Protein AF-0000000084791507 (afdb_homodimer)

Solvent-accessible surface area (backbone atoms only — not comparable to full-atom values): 21362 Å² total; per-residue (Å²): 136,85,78,76,78,74,78,76,74,77,75,76,74,76,74,75,72,77,71,71,76,73,66,86,37,72,76,73,89,53,88,63,49,63,42,93,38,94,85,54,50,52,70,40,77,86,52,90,63,55,25,84,87,68,40,68,18,23,40,36,23,27,55,39,62,65,43,48,26,33,38,31,33,27,37,69,48,60,77,92,70,33,60,92,38,70,48,62,72,42,64,79,65,56,67,60,32,31,53,41,34,44,49,53,52,47,49,45,52,50,51,52,50,49,38,53,51,52,48,52,51,48,51,51,52,43,51,52,51,52,53,51,50,51,49,52,53,53,49,52,51,51,52,53,52,50,51,53,51,52,54,54,56,61,48,41,60,57,50,51,49,52,52,48,52,52,52,49,52,51,50,48,50,60,61,45,47,58,54,55,54,51,54,61,69,71,102,135,85,79,78,79,75,79,78,75,79,75,76,76,76,76,76,74,76,73,69,76,74,67,87,38,72,76,74,88,53,89,63,48,62,42,94,40,93,84,54,49,53,71,40,76,88,53,90,62,58,26,84,87,69,40,67,18,22,39,36,23,26,55,39,61,62,43,48,26,33,39,30,34,27,37,70,47,62,78,91,72,32,58,90,39,71,48,61,73,43,66,78,66,58,68,59,34,30,53,40,33,43,50,53,52,47,50,45,51,51,51,52,52,49,39,53,51,52,48,51,52,48,53,51,53,42,51,52,51,52,52,50,52,51,49,52,53,53,49,52,53,49,54,52,53,50,50,53,52,50,53,55,55,61,48,41,59,57,50,50,47,51,51,48,51,52,52,48,51,52,50,48,51,60,60,45,47,59,53,57,55,51,54,62,67,70,104

Organism: Brachypodium distachyon (NCBI:txid15368)

pLDDT: mean 73.66, std 22.23, range [25.45, 97.12]

Foldseek 3Di:
DPPPPPPPPPPPPPPPPPPVPLDPADDPVFDADWDDDPVFWDFPPVDPDAAPVRHTWIWTQHDDQQRGGWIKTFHPDDDPVGDGDIDTDDHGDPPVSNVVSNVVVVVVVVVVVVVVVVVVVVVVVVVVVVVVVVVVVVVVVVVVVVVVVVVVVVCVVVVVVVVVVVVVVVVVCVVCVVVVVVVVVVD/DPPPPPPPPPPPPPPPPPPVPLDPADDPVFDADWDDDPVFWDFPPVDPDAAPVRHTWMWTQHDDQQRGGWIKTFHPDDDPVGDRDIDTDDHGDPPVSNVVSNVVVVVVVVVVVVVVVVVVVVVVVVVVVVVVVVVVVVVVVVVVVVVVVVVVVVCVVVVVVVVVVVVVVVVVCVVCVVVVVVVVVVD

Sequence (374 aa):
MKSKVADEGTKMTNSSEASSSLSAVQDFGKIPMDVDDIEYCGWEMESVLRCRCGLIPVRRVAFEGCFTGRRFISCCNEDETRCDFISCYDPEWPPTMERALEKLWGMGEAKEKQVHAELNSLMNKMLEDKLTAEKVKLDTQFLKMEAEKEKAFQKLPEMQQWILIALSCNVTLVAVLPYVIALNIIMMKSKVADEGTKMTNSSEASSSLSAVQDFGKIPMDVDDIEYCGWEMESVLRCRCGLIPVRRVAFEGCFTGRRFISCCNEDETRCDFISCYDPEWPPTMERALEKLWGMGEAKEKQVHAELNSLMNKMLEDKLTAEKVKLDTQFLKMEAEKEKAFQKLPEMQQWILIALSCNVTLVAVLPYVIALNIIM

Secondary structure (DSSP, 8-state):
----------------------------SSPPPEE--SSS-SB--SS----TTS---EEEEE-SGGGTT-EEEE-S--GGG--S-EEE-S-PPPHHHHHHHHHHHHHHHHHHHHHHHHHHHHHHHHHHHHHHHHHHHHHHHHHHHHHHHHHHHHHHHHHHHHHHHHHHHHHHHHHHHHHHHHHHHH-/----------------------------SSPPPEE--SSS-SB--SS----TTS---EEEEE-SGGGTT-EEEE-S--GGG--S-EEE-S-PPPHHHHHHHHHHHHHHHHHHHHHHHHHHHHHHHHHHHHHHHHHHHHHHHHHHHHHHHHHHHHHHHHHHHHHHHHHHHHHHHHHHHHHHHHHHHH-

Radius of gyration: 51.55 Å; Cα contacts (8 Å, |Δi|>4): 363; chains: 2; bounding box: 89×189×99 Å

Nearest PDB structures (foldseek):
  7jl5-assembly1_A  TM=6.742E-01  e=1.712E-01  Homo sapiens
  4gcz-assembly1_A  TM=3.672E-01  e=6.987E+00  Bacillus subtilis subsp. subtilis str. 168
  7jl5-assembly1_A  TM=6.746E-01  e=1.789E-01  Homo sapiens
  4gcz-assembly1_A  TM=3.670E-01  e=8.357E+00  Bacillus subtilis subsp. subtilis str. 168

Structure (mmCIF, N/CA/C/O backbone):
data_AF-0000000084791507-model_v1
#
loop_
_entity.id
_entity.type
_entity.pdbx_description
1 polymer 'Zinc finger GRF-type domain-containing protein'
#
loop_
_atom_site.group_PDB
_atom_site.id
_atom_site.type_symbol
_atom_site.label_atom_id
_atom_site.label_alt_id
_atom_site.label_comp_id
_atom_site.label_asym_id
_atom_site.label_entity_id
_atom_site.label_seq_id
_atom_site.pdbx_PDB_ins_code
_atom_site.Cartn_x
_atom_site.Cartn_y
_atom_site.Cartn_z
_atom_site.occupancy
_atom_site.B_iso_or_equiv
_atom_site.auth_seq_id
_atom_site.auth_comp_id
_atom_site.auth_asym_id
_atom_site.auth_atom_id
_atom_site.pdbx_PDB_model_num
ATOM 1 N N . MET A 1 1 ? -53.938 57.281 46.969 1 27.72 1 MET A N 1
ATOM 2 C CA . MET A 1 1 ? -52.469 57.125 46.844 1 27.72 1 MET A CA 1
ATOM 3 C C . MET A 1 1 ? -52.125 56.25 45.625 1 27.72 1 MET A C 1
ATOM 5 O O . MET A 1 1 ? -52.469 55.062 45.594 1 27.72 1 MET A O 1
ATOM 9 N N . LYS A 1 2 ? -52.156 56.844 44.406 1 28.23 2 LYS A N 1
ATOM 10 C CA . LYS A 1 2 ? -52.094 56.375 43.031 1 28.23 2 LYS A CA 1
ATOM 11 C C . LYS A 1 2 ? -50.75 55.75 42.688 1 28.23 2 LYS A C 1
ATOM 13 O O . LYS A 1 2 ? -49.75 56.469 42.594 1 28.23 2 LYS A O 1
ATOM 18 N N . SER A 1 3 ? -50.344 54.656 43.312 1 30.22 3 SER A N 1
ATOM 19 C CA . SER A 1 3 ? -49.031 54.031 43.094 1 30.22 3 SER A CA 1
ATOM 20 C C . SER A 1 3 ? -48.844 53.688 41.625 1 30.22 3 SER A C 1
ATOM 22 O O . SER A 1 3 ? -49.688 53 41.031 1 30.22 3 SER A O 1
ATOM 24 N N . LYS A 1 4 ? -48.219 54.562 40.844 1 30.06 4 LYS A N 1
ATOM 25 C CA . LYS A 1 4 ? -47.781 54.469 39.469 1 30.06 4 LYS A CA 1
ATOM 26 C C . LYS A 1 4 ? -46.875 53.25 39.281 1 30.06 4 LYS A C 1
ATOM 28 O O . LYS A 1 4 ? -45.812 53.156 39.906 1 30.06 4 LYS A O 1
ATOM 33 N N . VAL A 1 5 ? -47.344 52.094 39.156 1 31.33 5 VAL A N 1
ATOM 34 C CA . VAL A 1 5 ? -46.656 50.844 38.781 1 31.33 5 VAL A CA 1
ATOM 35 C C . VAL A 1 5 ? -45.844 51.062 37.5 1 31.33 5 VAL A C 1
ATOM 37 O O . VAL A 1 5 ? -46.406 51.375 36.469 1 31.33 5 VAL A O 1
ATOM 40 N N . ALA A 1 6 ? -44.656 51.719 37.625 1 30.33 6 ALA A N 1
ATOM 41 C CA . ALA A 1 6 ? -43.719 51.875 36.5 1 30.33 6 ALA A CA 1
ATOM 42 C C . ALA A 1 6 ? -43.469 50.531 35.812 1 30.33 6 ALA A C 1
ATOM 44 O O . ALA A 1 6 ? -43.375 49.5 36.469 1 30.33 6 ALA A O 1
ATOM 45 N N . ASP A 1 7 ? -43.969 50.406 34.594 1 27 7 ASP A N 1
ATOM 46 C CA . ASP A 1 7 ? -43.812 49.344 33.594 1 27 7 ASP A CA 1
ATOM 47 C C . ASP A 1 7 ? -42.344 49.062 33.312 1 27 7 ASP A C 1
ATOM 49 O O . ASP A 1 7 ? -41.625 49.969 32.844 1 27 7 ASP A O 1
ATOM 53 N N . GLU A 1 8 ? -41.594 48.531 34.25 1 29.19 8 GLU A N 1
ATOM 54 C CA . GLU A 1 8 ? -40.219 48.125 33.969 1 29.19 8 GLU A CA 1
ATOM 55 C C . GLU A 1 8 ? -40.125 47.344 32.656 1 29.19 8 GLU A C 1
ATOM 57 O O . GLU A 1 8 ? -40.781 46.312 32.5 1 29.19 8 GLU A O 1
ATOM 62 N N . GLY A 1 9 ? -40.094 48.031 31.516 1 26.89 9 GLY A N 1
ATOM 63 C CA . GLY A 1 9 ? -39.812 47.469 30.219 1 26.89 9 GLY A CA 1
ATOM 64 C C . GLY A 1 9 ? -38.594 46.562 30.203 1 26.89 9 GLY A C 1
ATOM 65 O O . GLY A 1 9 ? -37.531 47 30.641 1 26.89 9 GLY A O 1
ATOM 66 N N . THR A 1 10 ? -38.75 45.281 30.469 1 29.55 10 THR A N 1
ATOM 67 C CA . THR A 1 10 ? -37.75 44.219 30.344 1 29.55 10 THR A CA 1
ATOM 68 C C . THR A 1 10 ? -37.031 44.344 28.984 1 29.55 10 THR A C 1
ATOM 70 O O . THR A 1 10 ? -37.656 44.219 27.938 1 29.55 10 THR A O 1
ATOM 73 N N . LYS A 1 11 ? -36.031 45.25 28.906 1 29.06 11 LYS A N 1
ATOM 74 C CA . LYS A 1 11 ? -35.156 45.219 27.75 1 29.06 11 LYS A CA 1
ATOM 75 C C . LYS A 1 11 ? -34.625 43.812 27.469 1 29.06 11 LYS A C 1
ATOM 77 O O . LYS A 1 11 ? -34 43.188 28.328 1 29.06 11 LYS A O 1
ATOM 82 N N . MET A 1 12 ? -35.281 43.094 26.609 1 28.58 12 MET A N 1
ATOM 83 C CA . MET A 1 12 ? -34.812 41.844 26 1 28.58 12 MET A CA 1
ATOM 84 C C . MET A 1 12 ? -33.406 42.031 25.422 1 28.58 12 MET A C 1
ATOM 86 O O . MET A 1 12 ? -33.188 42.906 24.594 1 28.58 12 MET A O 1
ATOM 90 N N . THR A 1 13 ? -32.406 41.969 26.25 1 27.78 13 THR A N 1
ATOM 91 C CA . THR A 1 13 ? -31.031 41.906 25.719 1 27.78 13 THR A CA 1
ATOM 92 C C . THR A 1 13 ? -30.938 40.906 24.562 1 27.78 13 THR A C 1
ATOM 94 O O . THR A 1 13 ? -31.469 39.812 24.641 1 27.78 13 THR A O 1
ATOM 97 N N . ASN A 1 14 ? -30.828 41.406 23.359 1 25.83 14 ASN A N 1
ATOM 98 C CA . ASN A 1 14 ? -30.469 40.719 22.109 1 25.83 14 ASN A CA 1
ATOM 99 C C . ASN A 1 14 ? -29.266 39.812 22.312 1 25.83 14 ASN A C 1
ATOM 101 O O . ASN A 1 14 ? -28.203 40.25 22.719 1 25.83 14 ASN A O 1
ATOM 105 N N . SER A 1 15 ? -29.484 38.625 22.75 1 29.7 15 SER A N 1
ATOM 106 C CA . SER A 1 15 ? -28.469 37.594 22.625 1 29.7 15 SER A CA 1
ATOM 107 C C . SER A 1 15 ? -27.734 37.688 21.297 1 29.7 15 SER A C 1
ATOM 109 O O . SER A 1 15 ? -28.375 37.625 20.234 1 29.7 15 SER A O 1
ATOM 111 N N . SER A 1 16 ? -26.688 38.469 21.156 1 30.77 16 SER A N 1
ATOM 112 C CA . SER A 1 16 ? -25.766 38.406 20.031 1 30.77 16 SER A CA 1
ATOM 113 C C . SER A 1 16 ? -25.5 36.969 19.641 1 30.77 16 SER A C 1
ATOM 115 O O . SER A 1 16 ? -25.016 36.156 20.438 1 30.77 16 SER A O 1
ATOM 117 N N . GLU A 1 17 ? -26.297 36.406 18.766 1 31.56 17 GLU A N 1
ATOM 118 C CA . GLU A 1 17 ? -25.953 35.219 18 1 31.56 17 GLU A CA 1
ATOM 119 C C . GLU A 1 17 ? -24.484 35.219 17.578 1 31.56 17 GLU A C 1
ATOM 121 O O . GLU A 1 17 ? -24.078 36.125 16.828 1 31.56 17 GLU A O 1
ATOM 126 N N . ALA A 1 18 ? -23.547 35 18.422 1 33.28 18 ALA A N 1
ATOM 127 C CA . ALA A 1 18 ? -22.203 34.625 17.984 1 33.28 18 ALA A CA 1
ATOM 128 C C . ALA A 1 18 ? -22.25 33.812 16.688 1 33.28 18 ALA A C 1
ATOM 130 O O . ALA A 1 18 ? -22.641 32.656 16.688 1 33.28 18 ALA A O 1
ATOM 131 N N . SER A 1 19 ? -22.594 34.469 15.617 1 31.98 19 SER A N 1
ATOM 132 C CA . SER A 1 19 ? -22.219 33.906 14.32 1 31.98 19 SER A CA 1
ATOM 133 C C . SER A 1 19 ? -20.781 33.406 14.32 1 31.98 19 SER A C 1
ATOM 135 O O . SER A 1 19 ? -19.844 34.219 14.188 1 31.98 19 SER A O 1
ATOM 137 N N . SER A 1 20 ? -20.391 32.562 15.156 1 33.34 20 SER A N 1
ATOM 138 C CA . SER A 1 20 ? -19.109 31.906 14.898 1 33.34 20 SER A CA 1
ATOM 139 C C . SER A 1 20 ? -18.875 31.719 13.406 1 33.34 20 SER A C 1
ATOM 141 O O . SER A 1 20 ? -19.703 31.109 12.719 1 33.34 20 SER A O 1
ATOM 143 N N . SER A 1 21 ? -18.312 32.625 12.695 1 34.66 21 SER A N 1
ATOM 144 C CA . SER A 1 21 ? -17.781 32.562 11.344 1 34.66 21 SER A CA 1
ATOM 145 C C . SER A 1 21 ? -17.234 31.172 11.023 1 34.66 21 SER A C 1
ATOM 147 O O . SER A 1 21 ? -16.172 30.797 11.508 1 34.66 21 SER A O 1
ATOM 149 N N . LEU A 1 22 ? -18.047 30.172 10.891 1 37 22 LEU A N 1
ATOM 150 C CA . LEU A 1 22 ? -17.641 28.938 10.219 1 37 22 LEU A CA 1
ATOM 151 C C . LEU A 1 22 ? -16.75 29.234 9.016 1 37 22 LEU A C 1
ATOM 153 O O . LEU A 1 22 ? -17.203 29.844 8.039 1 37 22 LEU A O 1
ATOM 157 N N . SER A 1 23 ? -15.562 29.672 9.133 1 39.84 23 SER A N 1
ATOM 158 C CA . SER A 1 23 ? -14.609 29.781 8.039 1 39.84 23 SER A CA 1
ATOM 159 C C . SER A 1 23 ? -14.945 28.812 6.906 1 39.84 23 SER A C 1
ATOM 161 O O . SER A 1 23 ? -15.461 27.719 7.148 1 39.84 23 SER A O 1
ATOM 163 N N . ALA A 1 24 ? -15.039 29.219 5.707 1 42.44 24 ALA A N 1
ATOM 164 C CA . ALA A 1 24 ? -15.352 28.578 4.434 1 42.44 24 ALA A CA 1
ATOM 165 C C . ALA A 1 24 ? -14.625 27.234 4.297 1 42.44 24 ALA A C 1
ATOM 167 O O . ALA A 1 24 ? -13.445 27.203 3.957 1 42.44 24 ALA A O 1
ATOM 168 N N . VAL A 1 25 ? -14.742 26.312 5.234 1 51.84 25 VAL A N 1
ATOM 169 C CA . VAL A 1 25 ? -14.25 24.938 5.191 1 51.84 25 VAL A CA 1
ATOM 170 C C . VAL A 1 25 ? -14.562 24.328 3.83 1 51.84 25 VAL A C 1
ATOM 172 O O . VAL A 1 25 ? -15.703 24.375 3.365 1 51.84 25 VAL A O 1
ATOM 175 N N . GLN A 1 26 ? -13.664 24.391 2.896 1 56.69 26 GLN A N 1
ATOM 176 C CA . GLN A 1 26 ? -13.766 23.797 1.566 1 56.69 26 GLN A CA 1
ATOM 177 C C . GLN A 1 26 ? -14.531 22.484 1.609 1 56.69 26 GLN A C 1
ATOM 179 O O . GLN A 1 26 ? -14.312 21.656 2.496 1 56.69 26 GLN A O 1
ATOM 184 N N . ASP A 1 27 ? -15.461 22.375 0.793 1 67 27 ASP A N 1
ATOM 185 C CA . ASP A 1 27 ? -16.453 21.312 0.609 1 67 27 ASP A CA 1
ATOM 186 C C . ASP A 1 27 ? -15.789 20.047 0.062 1 67 27 ASP A C 1
ATOM 188 O O . ASP A 1 27 ? -14.852 20.125 -0.735 1 67 27 ASP A O 1
ATOM 192 N N . PHE A 1 28 ? -15.859 18.969 0.745 1 79.62 28 PHE A N 1
ATOM 193 C CA . PHE A 1 28 ? -15.414 17.641 0.313 1 79.62 28 PHE A CA 1
ATOM 194 C C . PHE A 1 28 ? -16.047 17.266 -1.021 1 79.62 28 PHE A C 1
ATOM 196 O O . PHE A 1 28 ? -15.531 16.406 -1.736 1 79.62 28 PHE A O 1
ATOM 203 N N . GLY A 1 29 ? -17.016 18.031 -1.494 1 77.25 29 GLY A N 1
ATOM 204 C CA . GLY A 1 29 ? -17.781 17.641 -2.674 1 77.25 29 GLY A CA 1
ATOM 205 C C . GLY A 1 29 ? -18.609 16.391 -2.471 1 77.25 29 GLY A C 1
ATOM 206 O O . GLY A 1 29 ? -19.719 16.281 -2.994 1 77.25 29 GLY A O 1
ATOM 207 N N . LYS A 1 30 ? -18.125 15.375 -1.902 1 84.62 30 LYS A N 1
ATOM 208 C CA . LYS A 1 30 ? -18.766 14.133 -1.487 1 84.62 30 LYS A CA 1
ATOM 209 C C . LYS A 1 30 ? -18.297 13.711 -0.096 1 84.62 30 LYS A C 1
ATOM 211 O O . LYS A 1 30 ? -17.297 14.227 0.41 1 84.62 30 LYS A O 1
ATOM 216 N N . ILE A 1 31 ? -19.125 12.898 0.545 1 89.69 31 ILE A N 1
ATOM 217 C CA . ILE A 1 31 ? -18.703 12.406 1.851 1 89.69 31 ILE A CA 1
ATOM 218 C C . ILE A 1 31 ? -17.484 11.5 1.687 1 89.69 31 ILE A C 1
ATOM 220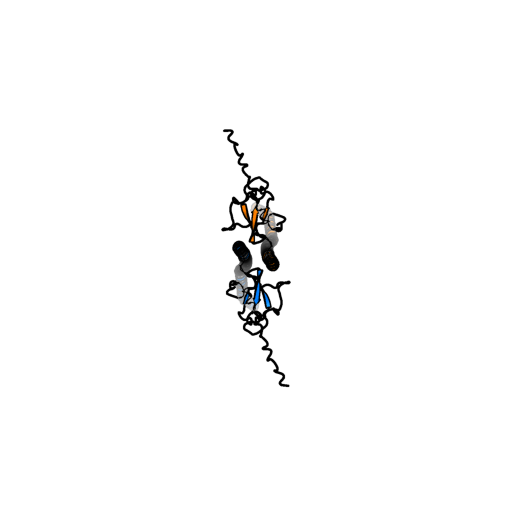 O O . ILE A 1 31 ? -17.562 10.453 1.038 1 89.69 31 ILE A O 1
ATOM 224 N N . PRO A 1 32 ? -16.422 11.867 2.215 1 92.62 32 PRO A N 1
ATOM 225 C CA . PRO A 1 32 ? -15.211 11.047 2.057 1 92.62 32 PRO A CA 1
ATOM 226 C C . PRO A 1 32 ? -15.266 9.758 2.873 1 92.62 32 PRO A C 1
ATOM 228 O O . PRO A 1 32 ? -16.031 9.664 3.832 1 92.62 32 PRO A O 1
ATOM 231 N N . MET A 1 33 ? -14.43 8.844 2.412 1 93.31 33 MET A N 1
ATOM 232 C CA . MET A 1 33 ? -14.203 7.691 3.277 1 93.31 33 MET A CA 1
ATOM 233 C C . MET A 1 33 ? -13.672 8.125 4.641 1 93.31 33 MET A C 1
ATOM 235 O O . MET A 1 33 ? -12.914 9.094 4.73 1 93.31 33 MET A O 1
ATOM 239 N N . ASP A 1 34 ? -14.148 7.52 5.691 1 93.94 34 ASP A N 1
ATOM 240 C CA . ASP A 1 34 ? -13.75 7.949 7.031 1 93.94 34 ASP A CA 1
ATOM 241 C C . ASP A 1 34 ? -13.188 6.785 7.84 1 93.94 34 ASP A C 1
ATOM 243 O O . ASP A 1 34 ? -13.281 5.629 7.422 1 93.94 34 ASP A O 1
ATOM 247 N N . VAL A 1 35 ? -12.484 7.199 8.852 1 91.88 35 VAL A N 1
ATOM 248 C CA . VAL A 1 35 ? -11.914 6.223 9.773 1 91.88 35 VAL A CA 1
ATOM 249 C C . VAL A 1 35 ? -12.273 6.598 11.211 1 91.88 35 VAL A C 1
ATOM 251 O O . VAL A 1 35 ? -12.383 7.781 11.539 1 91.88 35 VAL A O 1
ATOM 254 N N . ASP A 1 36 ? -12.492 5.566 11.906 1 86.75 36 ASP A N 1
ATOM 255 C CA . ASP A 1 36 ? -12.789 5.836 13.312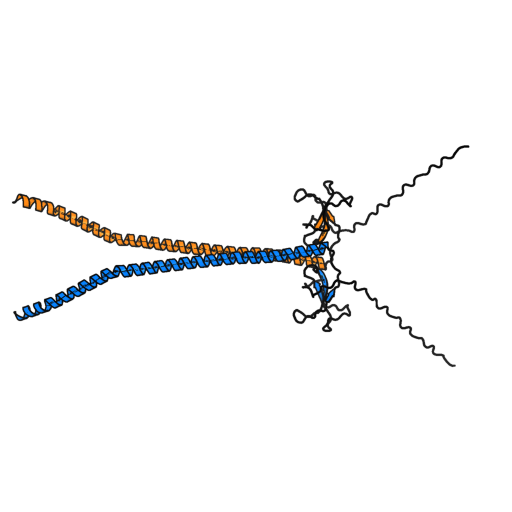 1 86.75 36 ASP A CA 1
ATOM 256 C C . ASP A 1 36 ? -11.562 6.395 14.031 1 86.75 36 ASP A C 1
ATOM 258 O O . ASP A 1 36 ? -10.438 5.938 13.797 1 86.75 36 ASP A O 1
ATOM 262 N N . ASP A 1 37 ? -11.812 7.422 14.742 1 94.31 37 ASP A N 1
ATOM 263 C CA . ASP A 1 37 ? -10.773 8.031 15.57 1 94.31 37 ASP A CA 1
ATOM 264 C C . ASP A 1 37 ? -11.125 7.91 17.047 1 94.31 37 ASP A C 1
ATOM 266 O O . ASP A 1 37 ? -12.266 8.141 17.453 1 94.31 37 ASP A O 1
ATOM 270 N N . ILE A 1 38 ? -10.203 7.543 17.844 1 93.75 38 ILE A N 1
ATOM 271 C CA . ILE A 1 38 ? -10.461 7.223 19.25 1 93.75 38 ILE A CA 1
ATOM 272 C C . ILE A 1 38 ? -10.773 8.5 20.016 1 93.75 38 ILE A C 1
ATOM 274 O O . ILE A 1 38 ? -11.531 8.477 20.984 1 93.75 38 ILE A O 1
ATOM 278 N N . GLU A 1 39 ? -10.25 9.594 19.609 1 93.56 39 GLU A N 1
ATOM 279 C CA . GLU A 1 39 ? -10.422 10.852 20.344 1 93.56 39 GLU A CA 1
ATOM 280 C C . GLU A 1 39 ? -11.562 11.672 19.75 1 93.56 39 GLU A C 1
ATOM 282 O O . GLU A 1 39 ? -12.289 12.344 20.484 1 93.56 39 GLU A O 1
ATOM 287 N N . TYR A 1 40 ? -11.664 11.656 18.453 1 95.56 40 TYR A N 1
ATOM 288 C CA . TYR A 1 40 ? -12.711 12.414 17.781 1 95.56 40 TYR A CA 1
ATOM 289 C C . TYR A 1 40 ? -13.758 11.492 17.172 1 95.56 40 TYR A C 1
ATOM 291 O O . TYR A 1 40 ? -13.727 11.195 15.984 1 95.56 40 TYR A O 1
ATOM 299 N N . CYS A 1 41 ? -14.656 11.117 17.984 1 95.38 41 CYS A N 1
ATOM 300 C CA . CYS A 1 41 ? -15.703 10.18 17.594 1 95.38 41 CYS A CA 1
ATOM 301 C C . CYS A 1 41 ? -16.969 10.406 18.406 1 95.38 41 CYS A C 1
ATOM 303 O O . CYS A 1 41 ? -17.031 11.305 19.25 1 95.38 41 CYS A O 1
ATOM 305 N N . GLY A 1 42 ? -18.031 9.734 17.953 1 94.62 42 GLY A N 1
ATOM 306 C CA . GLY A 1 42 ? -19.281 9.805 18.703 1 94.62 42 GLY A CA 1
ATOM 307 C C . GLY A 1 42 ? -20.25 10.828 18.141 1 94.62 42 GLY A C 1
ATOM 308 O O . GLY A 1 42 ? -20 11.445 17.109 1 94.62 42 GLY A O 1
ATOM 309 N N . TRP A 1 43 ? -21.375 10.961 18.891 1 95.5 43 TRP A N 1
ATOM 310 C CA . TRP A 1 43 ? -22.438 11.867 18.469 1 95.5 43 TRP A CA 1
ATOM 311 C C . TRP A 1 43 ? -22.016 13.32 18.703 1 95.5 43 TRP A C 1
ATOM 313 O O . TRP A 1 43 ? -21.422 13.648 19.719 1 95.5 43 TRP A O 1
ATOM 323 N N . GLU A 1 44 ? -22.297 14.055 17.734 1 95.06 44 GLU A N 1
ATOM 324 C CA . GLU A 1 44 ? -22.078 15.492 17.891 1 95.06 44 GLU A CA 1
ATOM 325 C C . GLU A 1 44 ? -23.25 16.141 18.625 1 95.06 44 GLU A C 1
ATOM 327 O O . GLU A 1 44 ? -24.156 16.703 18 1 95.06 44 GLU A O 1
ATOM 332 N N . MET A 1 45 ? -23.172 16.156 19.938 1 93.44 45 MET A N 1
ATOM 333 C CA . MET A 1 45 ? -24.281 16.656 20.75 1 93.44 45 MET A CA 1
ATOM 334 C C . MET A 1 45 ? -24.109 18.141 21.062 1 93.44 45 MET A C 1
ATOM 336 O O . MET A 1 45 ? -25.031 18.781 21.578 1 93.44 45 MET A O 1
ATOM 340 N N . GLU A 1 46 ? -22.969 18.594 20.844 1 91.5 46 GLU A N 1
ATOM 341 C CA . GLU A 1 46 ? -22.656 19.969 21.219 1 91.5 46 GLU A CA 1
ATOM 342 C C . GLU A 1 46 ? -23.094 20.953 20.141 1 91.5 46 GLU A C 1
ATOM 344 O O . GLU A 1 46 ? -23.125 22.156 20.375 1 91.5 46 GLU A O 1
ATOM 349 N N . SER A 1 47 ? -23.359 20.469 19.016 1 86.88 47 SER A N 1
ATOM 350 C CA . SER A 1 47 ? -23.781 21.328 17.922 1 86.88 47 SER A CA 1
ATOM 351 C C . SER A 1 47 ? -25.281 21.266 17.719 1 86.88 47 SER A C 1
ATOM 353 O O . SER A 1 47 ? -25.922 20.266 18.062 1 86.88 47 SER A O 1
ATOM 355 N N . VAL A 1 48 ? -25.906 22.344 17.141 1 91.5 48 VAL A N 1
ATOM 356 C CA . VAL A 1 48 ? -27.328 22.391 16.859 1 91.5 48 VAL A CA 1
ATOM 357 C C . VAL A 1 48 ? -27.609 21.797 15.477 1 91.5 48 VAL A C 1
ATOM 359 O O . VAL A 1 48 ? -28.766 21.578 15.102 1 91.5 48 VAL A O 1
ATOM 362 N N . LEU A 1 49 ? -26.578 21.438 14.844 1 93.12 49 LEU A N 1
ATOM 363 C CA . LEU A 1 49 ? -26.734 20.938 13.484 1 93.12 49 LEU A CA 1
ATOM 364 C C . LEU A 1 49 ? -27.375 19.562 13.484 1 93.12 49 LEU A C 1
ATOM 366 O O . LEU A 1 49 ? -27.094 18.75 14.359 1 93.12 49 LEU A O 1
ATOM 370 N N . ARG A 1 50 ? -28.328 19.391 12.523 1 95.69 50 ARG A N 1
ATOM 371 C CA . ARG A 1 50 ? -28.938 18.094 12.234 1 95.69 50 ARG A CA 1
ATOM 372 C C . ARG A 1 50 ? -28.703 17.688 10.781 1 95.69 50 ARG A C 1
ATOM 374 O O . ARG A 1 50 ? -28.562 18.547 9.906 1 95.69 50 ARG A O 1
ATOM 381 N N . CYS A 1 51 ? -28.547 16.359 10.672 1 95.44 51 CYS A N 1
ATOM 382 C CA . CYS A 1 51 ? -28.375 15.938 9.281 1 95.44 51 CYS A CA 1
ATOM 383 C C . CYS A 1 51 ? -29.688 16.047 8.516 1 95.44 51 CYS A C 1
ATOM 385 O O . CYS A 1 51 ? -30.672 16.578 9.039 1 95.44 51 CYS A O 1
ATOM 387 N N . ARG A 1 52 ? -29.672 15.703 7.234 1 94.56 52 ARG A N 1
ATOM 388 C CA . ARG A 1 52 ? -30.844 15.852 6.387 1 94.56 52 ARG A CA 1
ATOM 389 C C . ARG A 1 52 ? -31.984 14.961 6.871 1 94.56 52 ARG A C 1
ATOM 391 O O . ARG A 1 52 ? -33.156 15.219 6.559 1 94.56 52 ARG A O 1
ATOM 398 N N . CYS A 1 53 ? -31.766 13.969 7.641 1 96 53 CYS A N 1
ATOM 399 C CA . CYS A 1 53 ? -32.75 13.031 8.188 1 96 53 CYS A CA 1
ATOM 400 C C . CYS A 1 53 ? -33.312 13.547 9.5 1 96 53 CYS A C 1
ATOM 402 O O . CYS A 1 53 ? -34.219 12.938 10.07 1 96 53 CYS A O 1
ATOM 404 N N . GLY A 1 54 ? -32.75 14.57 9.969 1 95.88 54 GLY A N 1
ATOM 405 C CA . GLY A 1 54 ? -33.188 15.148 11.219 1 95.88 54 GLY A CA 1
ATOM 406 C C . GLY A 1 54 ? -32.531 14.523 12.438 1 95.88 54 GLY A C 1
ATOM 407 O O . GLY A 1 54 ? -33.031 14.641 13.555 1 95.88 54 GLY A O 1
ATOM 408 N N . LEU A 1 55 ? -31.438 13.93 12.258 1 96.25 55 LEU A N 1
ATOM 409 C CA . LEU A 1 55 ? -30.766 13.211 13.328 1 96.25 55 LEU A CA 1
ATOM 410 C C . LEU A 1 55 ? -29.516 13.961 13.781 1 96.25 55 LEU A C 1
ATOM 412 O O . LEU A 1 55 ? -29.047 14.867 13.094 1 96.25 55 LEU A O 1
ATOM 416 N N . ILE A 1 56 ? -29.062 13.594 15.016 1 96.69 56 ILE A N 1
ATOM 417 C CA . ILE A 1 56 ? -27.781 14.117 15.5 1 96.69 56 ILE A CA 1
ATOM 418 C C . ILE A 1 56 ? -26.641 13.516 14.695 1 96.69 56 ILE A C 1
ATOM 420 O O . ILE A 1 56 ? -26.5 12.289 14.609 1 96.69 56 ILE A O 1
ATOM 424 N N . PRO A 1 57 ? -25.828 14.344 14.078 1 96.31 57 PRO A N 1
ATOM 425 C CA . PRO A 1 57 ? -24.719 13.805 13.289 1 96.31 57 PRO A CA 1
ATOM 426 C C . PRO A 1 57 ? -23.609 13.227 14.164 1 96.31 57 PRO A C 1
ATOM 428 O O . PRO A 1 57 ? -23.625 13.383 15.383 1 96.31 57 PRO A O 1
ATOM 431 N N . VAL A 1 58 ? -22.688 12.531 13.484 1 96.38 58 VAL A N 1
ATOM 432 C CA . VAL A 1 58 ? -21.594 11.891 14.195 1 96.38 58 VAL A CA 1
ATOM 433 C C . VAL A 1 58 ? -20.266 12.484 13.742 1 96.38 58 VAL A C 1
ATOM 435 O O . VAL A 1 58 ? -20.141 12.984 12.617 1 96.38 58 VAL A O 1
ATOM 438 N N . ARG A 1 59 ? -19.297 12.438 14.68 1 96.44 59 ARG A N 1
ATOM 439 C CA . ARG A 1 59 ? -17.938 12.914 14.414 1 96.44 59 ARG A CA 1
ATOM 440 C C . ARG A 1 59 ? -17.125 11.867 13.672 1 96.44 59 ARG A C 1
ATOM 442 O O . ARG A 1 59 ? -17.078 10.703 14.078 1 96.44 59 ARG A O 1
ATOM 449 N N . ARG A 1 60 ? -16.5 12.328 12.523 1 95.12 60 ARG A N 1
ATOM 450 C CA . ARG A 1 60 ? -15.703 11.43 11.695 1 95.12 60 ARG A CA 1
ATOM 451 C C . ARG A 1 60 ? -14.414 12.109 11.242 1 95.12 60 ARG A C 1
ATOM 453 O O . ARG A 1 60 ? -14.328 13.336 11.219 1 95.12 60 ARG A O 1
ATOM 460 N N . VAL A 1 61 ? -13.438 11.266 10.938 1 97.12 61 VAL A N 1
ATOM 461 C CA . VAL A 1 61 ? -12.18 11.742 10.375 1 97.12 61 VAL A CA 1
ATOM 462 C C . VAL A 1 61 ? -12.031 11.227 8.938 1 97.12 61 VAL A C 1
ATOM 464 O O . VAL A 1 61 ? -12.18 10.031 8.68 1 97.12 61 VAL A O 1
ATOM 467 N N . ALA A 1 62 ? -11.758 12.148 8.047 1 96.5 62 ALA A N 1
ATOM 468 C CA . ALA A 1 62 ? -11.641 11.797 6.637 1 96.5 62 ALA A CA 1
ATOM 469 C C . ALA A 1 62 ? -10.398 10.938 6.398 1 96.5 62 ALA A C 1
ATOM 471 O O . ALA A 1 62 ? -9.336 11.188 6.977 1 96.5 62 ALA A O 1
ATOM 472 N N . PHE A 1 63 ? -10.609 9.961 5.656 1 97 63 PHE A N 1
ATOM 473 C CA . PHE A 1 63 ? -9.547 9.031 5.312 1 97 63 PHE A CA 1
ATOM 474 C C . PHE A 1 63 ? -9.578 8.695 3.824 1 97 63 PHE A C 1
ATOM 476 O O . PHE A 1 63 ? -9.781 7.543 3.445 1 97 63 PHE A O 1
ATOM 483 N N . GLU A 1 64 ? -9.328 9.875 3.125 1 94.75 64 GLU A N 1
ATOM 484 C CA . GLU A 1 64 ? -9.367 9.789 1.669 1 94.75 64 GLU A CA 1
ATOM 485 C C . GLU A 1 64 ? -8.57 10.922 1.029 1 94.75 64 GLU A C 1
ATOM 487 O O . GLU A 1 64 ? -8.859 12.094 1.259 1 94.75 64 GLU A O 1
ATOM 492 N N . GLY A 1 65 ? -7.578 10.523 0.264 1 94.44 65 GLY A N 1
ATOM 493 C CA . GLY A 1 65 ? -6.844 11.508 -0.514 1 94.44 65 GLY A CA 1
ATOM 494 C C . GLY A 1 65 ? -6.324 12.656 0.322 1 94.44 65 GLY A C 1
ATOM 495 O O . GLY A 1 65 ? -5.809 12.453 1.424 1 94.44 65 GLY A O 1
ATOM 496 N N . CYS A 1 66 ? -6.59 13.883 -0.186 1 94.69 66 CYS A N 1
ATOM 497 C CA . CYS A 1 66 ? -6.051 15.086 0.439 1 94.69 66 CYS A CA 1
ATOM 498 C C . CYS A 1 66 ? -6.871 15.484 1.661 1 94.69 66 CYS A C 1
ATOM 500 O O . CYS A 1 66 ? -6.469 16.359 2.428 1 94.69 66 CYS A O 1
ATOM 502 N N . PHE A 1 67 ? -7.887 14.727 1.935 1 94.75 67 PHE A N 1
ATOM 503 C CA . PHE A 1 67 ? -8.758 15.023 3.064 1 94.75 67 PHE A CA 1
ATOM 504 C C . PHE A 1 67 ? -8.312 14.258 4.309 1 94.75 67 PHE A C 1
ATOM 506 O O . PHE A 1 67 ? -8.828 14.492 5.402 1 94.75 67 PHE A O 1
ATOM 513 N N . THR A 1 68 ? -7.352 13.484 4.109 1 97.06 68 THR A N 1
ATOM 514 C CA . THR A 1 68 ? -6.922 12.586 5.176 1 97.06 68 THR A CA 1
ATOM 515 C C . THR A 1 68 ? -6.594 13.375 6.441 1 97.06 68 THR A C 1
ATOM 517 O O . THR A 1 68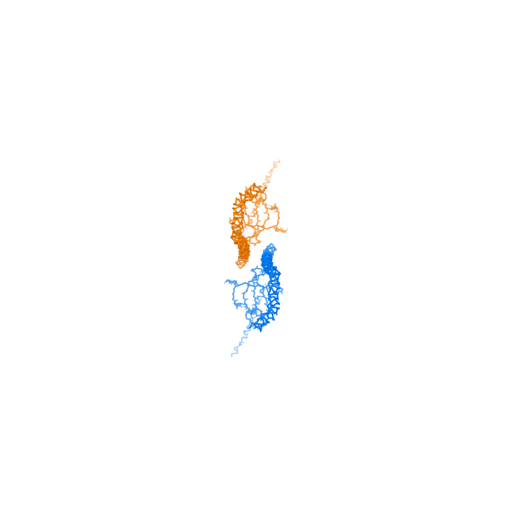 ? -5.824 14.336 6.402 1 97.06 68 THR A O 1
ATOM 520 N N . GLY A 1 69 ? -7.27 12.984 7.508 1 96.81 69 GLY A N 1
ATOM 521 C CA . GLY A 1 69 ? -6.973 13.562 8.805 1 96.81 69 GLY A CA 1
ATOM 522 C C . GLY A 1 69 ? -7.895 14.711 9.172 1 96.81 69 GLY A C 1
ATOM 523 O O . GLY A 1 69 ? -7.891 15.172 10.312 1 96.81 69 GLY A O 1
ATOM 524 N N . ARG A 1 70 ? -8.688 15.18 8.25 1 96.19 70 ARG A N 1
ATOM 525 C CA . ARG A 1 70 ? -9.586 16.297 8.516 1 96.19 70 ARG A CA 1
ATOM 526 C C . ARG A 1 70 ? -10.836 15.828 9.242 1 96.19 70 ARG A C 1
ATOM 528 O O . ARG A 1 70 ? -11.43 14.805 8.883 1 96.19 70 ARG A O 1
ATOM 535 N N . ARG A 1 71 ? -11.227 16.641 10.18 1 95.56 71 ARG A N 1
ATOM 536 C CA . ARG A 1 71 ? -12.406 16.328 10.977 1 95.56 71 ARG A CA 1
ATOM 537 C C . ARG A 1 71 ? -13.672 16.859 10.32 1 95.56 71 ARG A C 1
ATOM 539 O O . ARG A 1 71 ? -13.68 17.984 9.797 1 95.56 71 ARG A O 1
ATOM 546 N N . PHE A 1 72 ? -14.703 15.969 10.383 1 95.12 72 PHE A N 1
ATOM 547 C CA . PHE A 1 72 ? -16 16.391 9.883 1 95.12 72 PHE A CA 1
ATOM 548 C C . PHE A 1 72 ? -17.125 15.672 10.609 1 95.12 72 PHE A C 1
ATOM 550 O O . PHE A 1 72 ? -16.875 14.742 11.375 1 95.12 72 PHE A O 1
ATOM 557 N N . ILE A 1 73 ? -18.297 16.172 10.484 1 94.81 73 ILE A N 1
ATOM 558 C CA . ILE A 1 73 ? -19.484 15.5 11 1 94.81 73 ILE A CA 1
ATOM 559 C C . ILE A 1 73 ? -20.406 15.133 9.844 1 94.81 73 ILE A C 1
ATOM 561 O O . ILE A 1 73 ? -20.484 15.844 8.844 1 94.81 73 ILE A O 1
ATOM 565 N N . SER A 1 74 ? -21.016 13.992 10.016 1 94.44 74 SER A N 1
ATOM 566 C CA . SER A 1 74 ? -21.922 13.508 8.977 1 94.44 74 SER A CA 1
ATOM 567 C C . SER A 1 74 ? -23.031 12.641 9.578 1 94.44 74 SER A C 1
ATOM 569 O O . SER A 1 74 ? -23.047 12.414 10.789 1 94.44 74 SER A O 1
ATOM 571 N N . CYS A 1 75 ? -23.859 12.32 8.656 1 96.06 75 CYS A N 1
ATOM 572 C CA . CYS A 1 75 ? -25 11.492 9.055 1 96.06 75 CYS A CA 1
ATOM 573 C C . CYS A 1 75 ? -24.531 10.211 9.734 1 96.06 75 CYS A C 1
ATOM 575 O O . CYS A 1 75 ? -23.562 9.602 9.312 1 96.06 75 CYS A O 1
ATOM 577 N N . CYS A 1 76 ? -25.297 9.789 10.766 1 94.5 76 CYS A N 1
ATOM 578 C CA . CYS A 1 76 ? -24.922 8.625 11.57 1 94.5 76 CYS A CA 1
ATOM 579 C C . CYS A 1 76 ? -25.281 7.336 10.844 1 94.5 76 CYS A C 1
ATOM 581 O O . CYS A 1 76 ? -24.797 6.262 11.203 1 94.5 76 CYS A O 1
ATOM 583 N N . ASN A 1 77 ? -26.078 7.52 9.805 1 92.81 77 ASN A N 1
ATOM 584 C CA . ASN A 1 77 ? -26.438 6.324 9.039 1 92.81 77 ASN A CA 1
ATOM 585 C C . ASN A 1 77 ? -25.25 5.785 8.258 1 92.81 77 ASN A C 1
ATOM 587 O O . ASN A 1 77 ? -24.266 6.504 8.031 1 92.81 77 ASN A O 1
ATOM 591 N N . GLU A 1 78 ? -25.344 4.465 8.039 1 86.25 78 GLU A N 1
ATOM 592 C CA . GLU A 1 78 ? -24.219 3.861 7.348 1 86.25 78 GLU A CA 1
ATOM 593 C C . GLU A 1 78 ? -24.578 3.475 5.918 1 86.25 78 GLU A C 1
ATOM 595 O O . GLU A 1 78 ? -25.75 3.225 5.621 1 86.25 78 GLU A O 1
ATOM 600 N N . ASP A 1 79 ? -23.578 3.578 5.109 1 81.56 79 ASP A N 1
ATOM 601 C CA . ASP A 1 79 ? -23.625 3.08 3.74 1 81.56 79 ASP A CA 1
ATOM 602 C C . ASP A 1 79 ? -24.781 3.711 2.963 1 81.56 79 ASP A C 1
ATOM 604 O O . ASP A 1 79 ? -24.891 4.938 2.891 1 81.56 79 ASP A O 1
ATOM 608 N N . GLU A 1 80 ? -25.766 2.861 2.422 1 83.31 80 GLU A N 1
ATOM 609 C CA . GLU A 1 80 ? -26.812 3.289 1.492 1 83.31 80 GLU A CA 1
ATOM 610 C C . GLU A 1 80 ? -27.859 4.129 2.199 1 83.31 80 GLU A C 1
ATOM 612 O O . GLU A 1 80 ? -28.594 4.895 1.557 1 83.31 80 GLU A O 1
ATOM 617 N N . THR A 1 81 ? -27.984 4.133 3.434 1 90.38 81 THR A N 1
ATOM 618 C CA . THR A 1 81 ? -29.016 4.855 4.172 1 90.38 81 THR A CA 1
ATOM 619 C C . THR A 1 81 ? -28.484 6.195 4.668 1 90.38 81 THR A C 1
ATOM 621 O O . THR A 1 81 ? -29.234 6.996 5.23 1 90.38 81 THR A O 1
ATOM 624 N N . ARG A 1 82 ? -27.203 6.48 4.422 1 91.5 82 ARG A N 1
ATOM 625 C CA . ARG A 1 82 ? -26.578 7.723 4.867 1 91.5 82 ARG A CA 1
ATOM 626 C C . ARG A 1 82 ? -26.969 8.883 3.949 1 91.5 82 ARG A C 1
ATOM 628 O O . ARG A 1 82 ? -26.828 8.781 2.727 1 91.5 82 ARG A O 1
ATOM 635 N N . CYS A 1 83 ? -27.438 9.953 4.527 1 94.56 83 CYS A N 1
ATOM 636 C CA . CYS A 1 83 ? -27.719 11.125 3.701 1 94.56 83 CYS A CA 1
ATOM 637 C C . CYS A 1 83 ? -26.438 11.859 3.334 1 94.56 83 CYS A C 1
ATOM 639 O O . CYS A 1 83 ? -25.344 11.492 3.793 1 94.56 83 CYS A O 1
ATOM 641 N N . ASP A 1 84 ? -26.5 12.984 2.557 1 91 84 ASP A N 1
ATOM 642 C CA . ASP A 1 84 ? -25.297 13.617 2.035 1 91 84 ASP A CA 1
ATOM 643 C C . ASP A 1 84 ? -24.906 14.836 2.875 1 91 84 ASP A C 1
ATOM 645 O O . ASP A 1 84 ? -24.156 15.695 2.422 1 91 84 ASP A O 1
ATOM 649 N N . PHE A 1 85 ? -25.453 14.891 4.133 1 93.88 85 PHE A N 1
ATOM 650 C CA . PHE A 1 85 ? -25.094 15.984 5.027 1 93.88 85 PHE A CA 1
ATOM 651 C C . PHE A 1 85 ? -23.641 15.875 5.457 1 93.88 85 PHE A C 1
ATOM 653 O O . PHE A 1 85 ? -23.188 14.805 5.855 1 93.88 85 PHE A O 1
ATOM 660 N N . ILE A 1 86 ? -22.906 16.938 5.348 1 93.88 86 ILE A N 1
ATOM 661 C CA . ILE A 1 86 ? -21.516 16.984 5.785 1 93.88 86 ILE A CA 1
ATOM 662 C C . ILE A 1 86 ? -21.156 18.406 6.223 1 93.88 86 ILE A C 1
ATOM 664 O O . ILE A 1 86 ? -21.594 19.391 5.598 1 93.88 86 ILE A O 1
ATOM 668 N N . SER A 1 87 ? -20.547 18.453 7.281 1 93.06 87 SER A N 1
ATOM 669 C CA . SER A 1 87 ? -19.984 19.719 7.766 1 93.06 87 SER A CA 1
ATOM 670 C C . SER A 1 87 ? -18.531 19.547 8.203 1 93.06 87 SER A C 1
ATOM 672 O O . SER A 1 87 ? -18.25 18.766 9.117 1 93.06 87 SER A O 1
ATOM 674 N N . C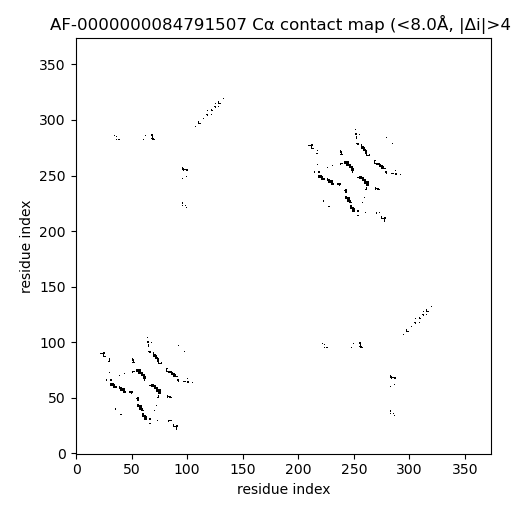YS A 1 88 ? -17.672 20.359 7.629 1 92.81 88 CYS A N 1
ATOM 675 C CA . CYS A 1 88 ? -16.25 20.219 7.883 1 92.81 88 CYS A CA 1
ATOM 676 C C . CYS A 1 88 ? -15.82 21.047 9.078 1 92.81 88 CYS A C 1
ATOM 678 O O . CYS A 1 88 ? -16.25 22.203 9.227 1 92.81 88 CYS A O 1
ATOM 680 N N . TYR A 1 89 ? -15.031 20.438 9.914 1 91.5 89 TYR A N 1
ATOM 681 C CA . TYR A 1 89 ? -14.492 21.125 11.078 1 91.5 89 TYR A CA 1
ATOM 682 C C . TYR A 1 89 ? -13.148 21.766 10.766 1 91.5 89 TYR A C 1
ATOM 684 O O . TYR A 1 89 ? -12.844 22.859 11.234 1 91.5 89 TYR A O 1
ATOM 692 N N . ASP A 1 90 ? -12.289 21.109 10.008 1 93.5 90 ASP A N 1
ATOM 693 C CA . ASP A 1 90 ? -10.922 21.562 9.734 1 93.5 90 ASP A CA 1
ATOM 694 C C . ASP A 1 90 ? -10.812 22.188 8.352 1 93.5 90 ASP A C 1
ATOM 696 O O . ASP A 1 90 ? -11.484 21.75 7.41 1 93.5 90 ASP A O 1
ATOM 700 N N . PRO A 1 91 ? -9.898 23.188 8.258 1 91.81 91 PRO A N 1
ATOM 701 C CA . PRO A 1 91 ? -9.602 23.734 6.93 1 91.81 91 PRO A CA 1
ATOM 702 C C . PRO A 1 91 ? -8.766 22.781 6.074 1 91.81 91 PRO A C 1
ATOM 704 O O . PRO A 1 91 ? -8.375 21.703 6.543 1 91.81 91 PRO A O 1
ATOM 707 N N . GLU A 1 92 ? -8.562 23.266 4.875 1 92.88 92 GLU A N 1
ATOM 708 C CA . GLU A 1 92 ? -7.691 22.5 3.986 1 92.88 92 GLU A CA 1
ATOM 709 C C . GLU A 1 92 ? -6.262 22.453 4.516 1 92.88 92 GLU A C 1
ATOM 711 O O . GLU A 1 92 ? -5.805 23.406 5.164 1 92.88 92 GLU A O 1
ATOM 716 N N . TRP A 1 93 ? -5.66 21.391 4.219 1 94.81 93 TRP A N 1
ATOM 717 C CA . TRP A 1 93 ? -4.25 21.281 4.57 1 94.81 93 TRP A CA 1
ATOM 718 C C . TRP A 1 93 ? -3.395 22.172 3.691 1 94.81 93 TRP A C 1
ATOM 720 O O . TRP A 1 93 ? -3.801 22.547 2.586 1 94.81 93 TRP A O 1
ATOM 730 N N . PRO A 1 94 ? -2.184 22.5 4.234 1 94.69 94 PRO A N 1
ATOM 731 C CA . PRO A 1 94 ? -1.283 23.25 3.348 1 94.69 94 PRO A CA 1
ATOM 732 C C . PRO A 1 94 ? -0.922 22.469 2.084 1 94.69 94 PRO A C 1
ATOM 734 O O . PRO A 1 94 ? -0.942 21.234 2.088 1 94.69 94 PRO A O 1
ATOM 737 N N . PRO A 1 95 ? -0.6 23.156 1.071 1 94.19 95 PRO A N 1
ATOM 738 C CA . PRO A 1 95 ? -0.349 22.516 -0.219 1 94.19 95 PRO A CA 1
ATOM 739 C C . PRO A 1 95 ? 0.715 21.422 -0.136 1 94.19 95 PRO A C 1
ATOM 741 O O . PRO A 1 95 ? 0.607 20.406 -0.812 1 94.19 95 PRO A O 1
ATOM 744 N N . THR A 1 96 ? 1.739 21.609 0.623 1 94.62 96 THR A N 1
ATOM 745 C CA . THR A 1 96 ? 2.805 20.625 0.749 1 94.62 96 THR A CA 1
ATOM 746 C C . THR A 1 96 ? 2.264 19.312 1.315 1 94.62 96 THR A C 1
ATOM 748 O O . THR A 1 96 ? 2.625 18.234 0.847 1 94.62 96 THR A O 1
ATOM 751 N N . MET A 1 97 ? 1.4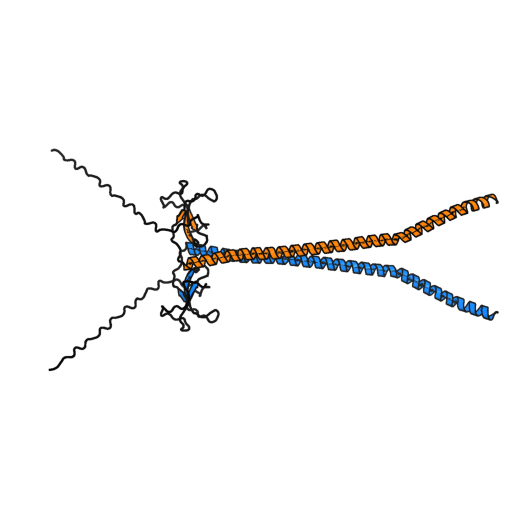26 19.469 2.275 1 95.81 97 MET A N 1
ATOM 752 C CA . MET A 1 97 ? 0.807 18.297 2.865 1 95.81 97 MET A CA 1
ATOM 753 C C . MET A 1 97 ? -0.118 17.609 1.864 1 95.81 97 MET A C 1
ATOM 755 O O . MET A 1 97 ? -0.12 16.375 1.756 1 95.81 97 MET A O 1
ATOM 759 N N . GLU A 1 98 ? -0.866 18.406 1.179 1 95.88 98 GLU A N 1
ATOM 760 C CA . GLU A 1 98 ? -1.778 17.828 0.192 1 95.88 98 GLU A CA 1
ATOM 761 C C . GLU A 1 98 ? -1.019 17.047 -0.868 1 95.88 98 GLU A C 1
ATOM 763 O O . GLU A 1 98 ? -1.424 15.938 -1.233 1 95.88 98 GLU A O 1
ATOM 768 N N . ARG A 1 99 ? 0.043 17.578 -1.303 1 96.62 99 ARG A N 1
ATOM 769 C CA . ARG A 1 99 ? 0.842 16.891 -2.309 1 96.62 99 ARG A CA 1
ATOM 770 C C . ARG A 1 99 ? 1.469 15.617 -1.732 1 96.62 99 ARG A C 1
ATOM 772 O O . ARG A 1 99 ? 1.571 14.602 -2.422 1 96.62 99 ARG A O 1
ATOM 779 N N . ALA A 1 100 ? 1.86 15.719 -0.495 1 96.94 100 ALA A N 1
ATOM 780 C CA . ALA A 1 100 ? 2.432 14.539 0.159 1 96.94 100 ALA A CA 1
ATOM 781 C C . ALA A 1 100 ? 1.391 13.438 0.306 1 96.94 100 ALA A C 1
ATOM 783 O O . ALA A 1 100 ? 1.688 12.258 0.077 1 96.94 100 ALA A O 1
ATOM 784 N N . LEU A 1 101 ? 0.251 13.836 0.661 1 97 101 LEU A N 1
ATOM 785 C CA . LEU A 1 101 ? -0.827 12.867 0.807 1 97 101 LEU A CA 1
ATOM 786 C C . LEU A 1 101 ? -1.168 12.227 -0.535 1 97 101 LEU A C 1
ATOM 788 O O . LEU A 1 101 ? -1.387 11.016 -0.612 1 97 101 LEU A O 1
ATOM 792 N N . GLU A 1 102 ? -1.256 13.078 -1.512 1 95.88 102 GLU A N 1
ATOM 793 C CA . GLU A 1 102 ? -1.518 12.547 -2.848 1 95.88 102 GLU A CA 1
ATOM 794 C C . GLU A 1 102 ? -0.472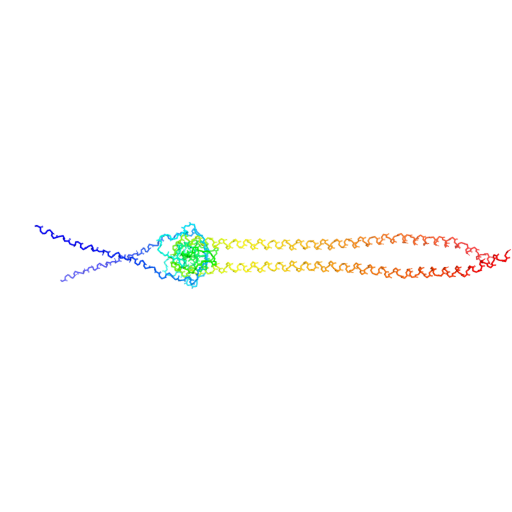 11.508 -3.246 1 95.88 102 GLU A C 1
ATOM 796 O O . GLU A 1 102 ? -0.811 10.453 -3.787 1 95.88 102 GLU A O 1
ATOM 801 N N . LYS A 1 103 ? 0.716 11.773 -3.02 1 96.12 103 LYS A N 1
ATOM 802 C CA . LYS A 1 103 ? 1.802 10.852 -3.334 1 96.12 103 LYS A CA 1
ATOM 803 C C . LYS A 1 103 ? 1.68 9.562 -2.523 1 96.12 103 LYS A C 1
ATOM 805 O O . LYS A 1 103 ? 1.858 8.469 -3.061 1 96.12 103 LYS A O 1
ATOM 810 N N . LEU A 1 104 ? 1.413 9.719 -1.294 1 96.12 104 LEU A N 1
ATOM 811 C CA . LEU A 1 104 ? 1.313 8.562 -0.405 1 96.12 104 LEU A CA 1
ATOM 812 C C . LEU A 1 104 ? 0.165 7.652 -0.823 1 96.12 104 LEU A C 1
ATOM 814 O O . LEU A 1 104 ? 0.333 6.434 -0.906 1 96.12 104 LEU A O 1
ATOM 818 N N . TRP A 1 105 ? -0.967 8.195 -1.103 1 95.56 105 TRP A N 1
ATOM 819 C CA . TRP A 1 105 ? -2.107 7.418 -1.582 1 95.56 105 TRP A CA 1
ATOM 820 C C . TRP A 1 105 ? -1.808 6.797 -2.941 1 95.56 105 TRP A C 1
ATOM 822 O O . TRP A 1 105 ? -2.186 5.652 -3.203 1 95.56 105 TRP A O 1
ATOM 832 N N . GLY A 1 106 ? -1.138 7.586 -3.727 1 94.06 106 GLY A N 1
ATOM 833 C CA . GLY A 1 106 ? -0.74 7.055 -5.023 1 94.06 106 GLY A CA 1
ATOM 834 C C . GLY A 1 106 ? 0.175 5.852 -4.918 1 94.06 106 GLY A C 1
ATOM 835 O O . GLY A 1 106 ? 0.028 4.887 -5.676 1 94.06 106 GLY A O 1
ATOM 836 N N . MET A 1 107 ? 1.076 5.879 -4.082 1 91.94 107 MET A N 1
ATOM 837 C CA . MET A 1 107 ? 1.992 4.766 -3.842 1 91.94 107 MET A CA 1
ATOM 838 C C . MET A 1 107 ? 1.233 3.525 -3.383 1 91.94 107 MET A C 1
ATOM 840 O O . MET A 1 107 ? 1.543 2.412 -3.809 1 91.94 107 MET A O 1
ATOM 844 N N . GLY A 1 108 ? 0.321 3.797 -2.518 1 90.75 108 GLY A N 1
ATOM 845 C CA . GLY A 1 108 ? -0.499 2.686 -2.064 1 90.75 108 GLY A CA 1
ATOM 846 C C . GLY A 1 108 ? -1.254 2.004 -3.189 1 90.75 108 GLY A C 1
ATOM 847 O O . GLY A 1 108 ? -1.286 0.773 -3.264 1 90.75 108 GLY A O 1
ATOM 848 N N . GLU A 1 109 ? -1.796 2.826 -4.023 1 89.25 109 GLU A N 1
ATOM 849 C CA . GLU A 1 109 ? -2.539 2.295 -5.16 1 89.25 109 GLU A CA 1
ATOM 850 C C . GLU A 1 109 ? -1.617 1.554 -6.125 1 89.25 109 GLU A C 1
ATOM 852 O O . GLU A 1 109 ? -1.984 0.507 -6.664 1 89.25 109 GLU A O 1
ATOM 857 N N . ALA A 1 110 ? -0.513 2.125 -6.383 1 88.5 110 ALA A N 1
ATOM 858 C CA . ALA A 1 110 ? 0.456 1.505 -7.285 1 88.5 110 ALA A CA 1
ATOM 859 C C . ALA A 1 110 ? 0.908 0.147 -6.754 1 88.5 110 ALA A C 1
ATOM 861 O O . ALA A 1 110 ? 1.033 -0.814 -7.516 1 88.5 110 ALA A O 1
ATOM 862 N N . LYS A 1 111 ? 1.177 0.077 -5.5 1 87.06 111 LYS A N 1
ATOM 863 C CA . LYS A 1 111 ? 1.579 -1.184 -4.883 1 87.06 111 LYS A CA 1
ATOM 864 C C . LYS A 1 111 ? 0.481 -2.234 -5.02 1 87.06 111 LYS A C 1
ATOM 866 O O . LYS A 1 111 ? 0.765 -3.41 -5.262 1 87.06 111 LYS A O 1
ATOM 871 N N . GLU A 1 112 ? -0.742 -1.815 -4.855 1 85.06 112 GLU A N 1
ATOM 872 C CA . GLU A 1 112 ? -1.872 -2.727 -5.016 1 85.06 112 GLU A CA 1
ATOM 873 C C . GLU A 1 112 ? -1.937 -3.281 -6.434 1 85.06 112 GLU A C 1
ATOM 875 O O . GLU A 1 112 ? -2.143 -4.48 -6.629 1 85.06 112 GLU A O 1
ATOM 880 N N . LYS A 1 113 ? -1.715 -2.428 -7.336 1 86.56 113 LYS A N 1
ATOM 881 C CA . LYS A 1 113 ? -1.723 -2.846 -8.734 1 86.56 113 LYS A CA 1
ATOM 882 C C . LYS A 1 113 ? -0.574 -3.807 -9.031 1 86.56 113 LYS A C 1
ATOM 884 O O . LYS A 1 113 ? -0.752 -4.793 -9.742 1 86.56 113 LYS A O 1
ATOM 889 N N . GLN A 1 114 ? 0.551 -3.52 -8.477 1 84.44 114 GLN A N 1
ATOM 890 C CA . GLN A 1 114 ? 1.716 -4.375 -8.664 1 84.44 114 GLN A CA 1
ATOM 891 C C . GLN A 1 114 ? 1.473 -5.77 -8.094 1 84.44 114 GLN A C 1
ATOM 893 O O . GLN A 1 114 ? 1.816 -6.773 -8.719 1 84.44 114 GLN A O 1
ATOM 898 N N . VAL A 1 115 ? 0.887 -5.762 -6.965 1 82.56 115 VAL A N 1
ATOM 899 C CA . VAL A 1 115 ? 0.577 -7.031 -6.316 1 82.56 115 VAL A CA 1
ATOM 900 C C . VAL A 1 115 ? -0.357 -7.848 -7.203 1 82.56 115 VAL A C 1
ATOM 902 O O . VAL A 1 115 ? -0.119 -9.039 -7.438 1 82.56 115 VAL A O 1
ATOM 905 N N . HIS A 1 116 ? -1.37 -7.211 -7.68 1 82.69 116 HIS A N 1
ATOM 906 C CA . HIS A 1 116 ? -2.332 -7.906 -8.531 1 82.69 116 HIS A CA 1
ATOM 907 C C . HIS A 1 116 ? -1.67 -8.43 -9.797 1 82.69 116 HIS A C 1
ATOM 909 O O . HIS A 1 116 ? -1.941 -9.555 -10.227 1 82.69 116 HIS A O 1
ATOM 915 N N . ALA A 1 117 ? -0.808 -7.652 -10.344 1 83.44 117 ALA A N 1
ATOM 916 C CA . ALA A 1 117 ? -0.118 -8.039 -11.57 1 83.44 117 ALA A CA 1
ATOM 917 C C . ALA A 1 117 ? 0.796 -9.234 -11.328 1 83.44 117 ALA A C 1
ATOM 919 O O . ALA A 1 117 ? 0.825 -10.172 -12.133 1 83.44 117 ALA A O 1
ATOM 920 N N . GLU A 1 118 ? 1.53 -9.203 -10.289 1 83.94 118 GLU A N 1
ATOM 921 C CA . GLU A 1 118 ? 2.447 -10.289 -9.953 1 83.94 118 GLU A CA 1
ATOM 922 C C . GLU A 1 118 ? 1.688 -11.578 -9.656 1 83.94 118 GLU A C 1
ATOM 924 O O . GLU A 1 118 ? 2.084 -12.656 -10.102 1 83.94 118 GLU A O 1
ATOM 929 N N . LEU A 1 119 ? 0.674 -11.461 -8.922 1 80.81 119 LEU A N 1
ATOM 930 C CA . LEU A 1 119 ? -0.142 -12.633 -8.617 1 80.81 119 LEU A CA 1
ATOM 931 C C . LEU A 1 119 ? -0.731 -13.234 -9.891 1 80.81 119 LEU A C 1
ATOM 933 O O . LEU A 1 119 ? -0.748 -14.453 -10.055 1 80.81 119 LEU A O 1
ATOM 937 N N . ASN A 1 120 ? -1.21 -12.43 -10.773 1 81.19 120 ASN A N 1
ATOM 938 C CA . ASN A 1 120 ? -1.754 -12.891 -12.047 1 81.19 120 ASN A CA 1
ATOM 939 C C . ASN A 1 120 ? -0.69 -13.586 -12.891 1 81.19 120 ASN A C 1
ATOM 941 O O . ASN A 1 120 ? -0.965 -14.602 -13.523 1 81.19 120 ASN A O 1
ATOM 945 N N . SER A 1 121 ? 0.481 -13.031 -12.867 1 83.31 121 SER A N 1
ATOM 946 C CA . SER A 1 121 ? 1.581 -13.625 -13.625 1 83.31 121 SER A CA 1
ATOM 947 C C . SER A 1 121 ? 1.917 -15.016 -13.102 1 83.31 121 SER A C 1
ATOM 949 O O . SER A 1 121 ? 2.09 -15.953 -13.891 1 83.31 121 SER A O 1
ATOM 951 N N . LEU A 1 122 ? 2.01 -15.164 -11.82 1 80.88 122 LEU A N 1
ATOM 952 C CA . LEU A 1 122 ? 2.334 -16.453 -11.211 1 80.88 122 LEU A CA 1
ATOM 953 C C . LEU A 1 122 ? 1.214 -17.453 -11.438 1 80.88 122 LEU A C 1
ATOM 955 O O . LEU A 1 122 ? 1.475 -18.625 -11.727 1 80.88 122 LEU A O 1
ATOM 959 N N . MET A 1 123 ? 0.024 -17 -11.336 1 80.25 123 MET A N 1
ATOM 960 C CA . MET A 1 123 ? -1.118 -17.891 -11.57 1 80.25 123 MET A CA 1
ATOM 961 C C . MET A 1 123 ? -1.128 -18.391 -13.008 1 80.25 123 MET A C 1
ATOM 963 O O . MET A 1 123 ? -1.413 -19.562 -13.258 1 80.25 123 MET A O 1
ATOM 967 N N . ASN A 1 124 ? -0.818 -17.625 -13.953 1 78 124 ASN A N 1
ATOM 968 C CA . ASN A 1 124 ? -0.739 -18.016 -15.352 1 78 124 ASN A CA 1
ATOM 969 C C . ASN A 1 124 ? 0.356 -19.047 -15.578 1 78 124 ASN A C 1
ATOM 971 O O . ASN A 1 124 ? 0.164 -20.016 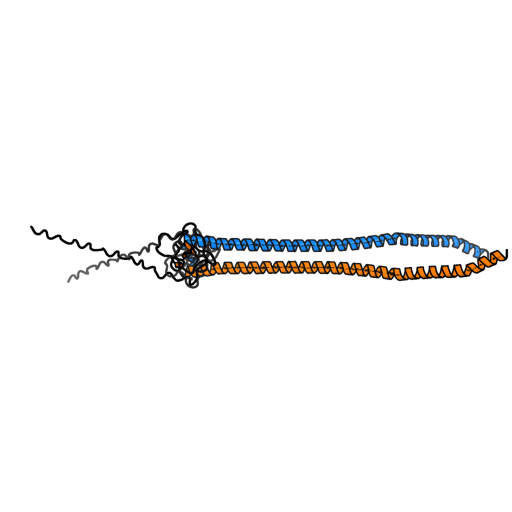-16.328 1 78 124 ASN A O 1
ATOM 975 N N . LYS A 1 125 ? 1.472 -18.828 -14.93 1 80.69 125 LYS A N 1
ATOM 976 C CA . LYS A 1 125 ? 2.564 -19.781 -15.047 1 80.69 125 LYS A CA 1
ATOM 977 C C . LYS A 1 125 ? 2.168 -21.141 -14.484 1 80.69 125 LYS A C 1
ATOM 979 O O . LYS A 1 125 ? 2.488 -22.188 -15.062 1 80.69 125 LYS A O 1
ATOM 984 N N . MET A 1 126 ? 1.48 -21.125 -13.398 1 79.69 126 MET A N 1
ATOM 985 C CA . MET A 1 126 ? 1.011 -22.359 -12.789 1 79.69 126 MET A CA 1
ATOM 986 C C . MET A 1 126 ? 0.044 -23.094 -13.711 1 79.69 126 MET A C 1
ATOM 988 O O . MET A 1 126 ? 0.126 -24.312 -13.867 1 79.69 126 MET A O 1
ATOM 992 N N . LEU A 1 127 ? -0.809 -22.359 -14.328 1 78.38 127 LEU A N 1
ATOM 993 C CA . LEU A 1 127 ? -1.775 -22.938 -15.25 1 78.38 127 LEU A CA 1
ATOM 994 C C . LEU A 1 127 ? -1.075 -23.531 -16.469 1 78.38 127 LEU A C 1
ATOM 996 O O . LEU A 1 127 ? -1.443 -24.609 -16.938 1 78.38 127 LEU A O 1
ATOM 1000 N N . GLU A 1 128 ? -0.13 -22.828 -16.984 1 77.94 128 GLU A N 1
ATOM 1001 C CA . GLU A 1 128 ? 0.638 -23.328 -18.109 1 77.94 128 GLU A CA 1
ATOM 1002 C C . GLU A 1 128 ? 1.334 -24.656 -17.781 1 77.94 128 GLU A C 1
ATOM 1004 O O . GLU A 1 128 ? 1.345 -25.578 -18.578 1 77.94 128 GLU A O 1
ATOM 1009 N N . ASP A 1 129 ? 1.907 -24.781 -16.609 1 76.75 129 ASP A N 1
ATOM 1010 C CA . ASP A 1 129 ? 2.6 -26 -16.188 1 76.75 129 ASP A CA 1
ATOM 1011 C C . ASP A 1 129 ? 1.624 -27.172 -16.047 1 76.75 129 ASP A C 1
ATOM 1013 O O . ASP A 1 129 ? 1.937 -28.297 -16.438 1 76.75 129 ASP A O 1
ATOM 1017 N N . LYS A 1 130 ? 0.456 -26.875 -15.531 1 74.25 130 LYS A N 1
ATOM 1018 C CA . LYS A 1 130 ? -0.558 -27.922 -15.391 1 74.25 130 LYS A CA 1
ATOM 1019 C C . LYS A 1 130 ? -1.001 -28.438 -16.75 1 74.25 130 LYS A C 1
ATOM 1021 O O . LYS A 1 130 ? -1.172 -29.641 -16.938 1 74.25 130 LYS A O 1
ATOM 1026 N N . LEU A 1 131 ? -1.147 -27.516 -17.656 1 76.31 131 LEU A N 1
ATOM 1027 C CA . LEU A 1 131 ? -1.561 -27.875 -19 1 76.31 131 LEU A CA 1
ATOM 1028 C C . LEU A 1 131 ? -0.481 -28.703 -19.703 1 76.31 131 LEU A C 1
ATOM 1030 O O . LEU A 1 131 ? -0.787 -29.672 -20.391 1 76.31 131 LEU A O 1
ATOM 1034 N N . THR A 1 132 ? 0.729 -28.375 -19.484 1 76 132 THR A N 1
ATOM 1035 C CA . THR A 1 132 ? 1.84 -29.109 -20.078 1 76 132 THR A CA 1
ATOM 1036 C C . THR A 1 132 ? 1.933 -30.516 -19.516 1 76 132 THR A C 1
ATOM 1038 O O . THR A 1 132 ? 2.127 -31.484 -20.25 1 76 132 THR A O 1
ATOM 1041 N N . ALA A 1 133 ? 1.797 -30.672 -18.203 1 75.06 133 ALA A N 1
ATOM 1042 C CA . ALA A 1 133 ? 1.832 -31.984 -17.562 1 75.06 133 ALA A CA 1
ATOM 1043 C C . ALA A 1 133 ? 0.705 -32.875 -18.062 1 75.06 133 ALA A C 1
ATOM 1045 O O . ALA A 1 133 ? 0.916 -34.062 -18.328 1 75.06 133 ALA A O 1
ATOM 1046 N N . GLU A 1 134 ? -0.476 -32.25 -18.219 1 74.88 134 GLU A N 1
ATOM 1047 C CA . GLU A 1 134 ? -1.616 -33 -18.734 1 74.88 134 GLU A CA 1
ATOM 1048 C C . GLU A 1 134 ? -1.376 -33.438 -20.172 1 74.88 134 GLU A C 1
ATOM 1050 O O . GLU A 1 134 ? -1.756 -34.531 -20.562 1 74.88 134 GLU A O 1
ATOM 1055 N N . LYS A 1 135 ? -0.775 -32.625 -20.938 1 76.06 135 LYS A N 1
ATOM 1056 C CA . LYS A 1 135 ? -0.447 -32.969 -22.312 1 76.06 135 LYS A CA 1
ATOM 1057 C C . LYS A 1 135 ? 0.531 -34.156 -22.375 1 76.06 135 LYS A C 1
ATOM 1059 O O . LYS A 1 135 ? 0.361 -35.062 -23.172 1 76.06 135 LYS A O 1
ATOM 1064 N N . VAL A 1 136 ? 1.498 -34.188 -21.5 1 74.5 136 VAL A N 1
ATOM 1065 C CA . VAL A 1 136 ? 2.49 -35.25 -21.453 1 74.5 136 VAL A CA 1
ATOM 1066 C C . VAL A 1 136 ? 1.82 -36.562 -21.047 1 74.5 136 VAL A C 1
ATOM 1068 O O . VAL A 1 136 ? 2.107 -37.625 -21.609 1 74.5 136 VAL A O 1
ATOM 1071 N N . LYS A 1 137 ? 0.935 -36.5 -20.031 1 72.38 137 LYS A N 1
ATOM 1072 C CA . LYS A 1 137 ? 0.187 -37.688 -19.609 1 72.38 137 LYS A CA 1
ATOM 1073 C C . LYS A 1 137 ? -0.64 -38.25 -20.75 1 72.38 137 LYS A C 1
ATOM 1075 O O . LYS A 1 137 ? -0.641 -39.469 -20.984 1 72.38 137 LYS A O 1
ATOM 1080 N N . LEU A 1 138 ? -1.325 -37.312 -21.438 1 73.06 138 LEU A N 1
ATOM 1081 C CA . LEU A 1 138 ? -2.162 -37.75 -22.562 1 73.06 138 LEU A CA 1
ATOM 1082 C C . LEU A 1 138 ? -1.313 -38.312 -23.688 1 73.06 138 LEU A C 1
ATOM 1084 O O . LEU A 1 138 ? -1.703 -39.312 -24.312 1 73.06 138 LEU A O 1
ATOM 1088 N N . ASP A 1 139 ? -0.151 -37.844 -23.891 1 69.5 139 ASP A N 1
ATOM 1089 C CA . ASP A 1 139 ? 0.764 -38.344 -24.906 1 69.5 139 ASP A CA 1
ATOM 1090 C C . ASP A 1 139 ? 1.262 -39.75 -24.547 1 69.5 139 ASP A C 1
ATOM 1092 O O . ASP A 1 139 ? 1.336 -40.625 -25.406 1 69.5 139 ASP A O 1
ATOM 1096 N N . THR A 1 140 ? 1.62 -39.969 -23.297 1 73.69 140 THR A N 1
ATOM 1097 C CA . THR A 1 140 ? 2.084 -41.281 -22.828 1 73.69 140 THR A CA 1
ATOM 1098 C C . THR A 1 140 ? 0.988 -42.312 -22.969 1 73.69 140 THR A C 1
ATOM 1100 O O . THR A 1 140 ? 1.253 -43.438 -23.391 1 73.69 140 THR A O 1
ATOM 1103 N N . GLN A 1 141 ? -0.27 -41.906 -22.594 1 69.69 141 GLN A N 1
ATOM 1104 C CA . GLN A 1 141 ? -1.399 -42.812 -22.734 1 69.69 141 GLN A CA 1
ATOM 1105 C C . GLN A 1 141 ? -1.627 -43.188 -24.203 1 69.69 141 GLN A C 1
ATOM 1107 O O . GLN A 1 141 ? -1.912 -44.344 -24.516 1 69.69 141 GLN A O 1
ATOM 1112 N N . PHE A 1 142 ? -1.488 -42.25 -25.047 1 68.69 142 PHE A N 1
ATOM 1113 C CA . PHE A 1 142 ? -1.644 -42.469 -26.484 1 68.69 142 PHE A CA 1
ATOM 1114 C C . PHE A 1 142 ? -0.583 -43.438 -27 1 68.69 142 PHE A C 1
ATOM 1116 O O . PHE A 1 142 ? -0.893 -44.375 -27.734 1 68.69 142 PHE A O 1
ATOM 1123 N N . LEU A 1 143 ? 0.641 -43.312 -26.594 1 71.06 143 LEU A N 1
ATOM 1124 C CA . LEU A 1 143 ? 1.732 -44.188 -27.016 1 71.06 143 LEU A CA 1
ATOM 1125 C C . LEU A 1 143 ? 1.497 -45.594 -26.516 1 71.06 143 LEU A C 1
ATOM 1127 O O . LEU A 1 143 ? 1.756 -46.562 -27.25 1 71.06 143 LEU A O 1
ATOM 1131 N N . LYS A 1 144 ? 0.99 -45.781 -25.281 1 70.94 144 LYS A N 1
ATOM 1132 C CA . LYS A 1 144 ? 0.665 -47.125 -24.75 1 70.94 144 LYS A CA 1
ATOM 1133 C C . LYS A 1 144 ? -0.433 -47.781 -25.578 1 70.94 144 LYS A C 1
ATOM 1135 O O . LYS A 1 144 ? -0.34 -48.969 -25.906 1 70.94 144 LYS A O 1
ATOM 1140 N N . MET A 1 145 ? -1.435 -46.969 -25.922 1 69.94 145 MET A N 1
ATOM 1141 C CA . MET A 1 145 ? -2.549 -47.5 -26.703 1 69.94 145 MET A CA 1
ATOM 1142 C C . MET A 1 145 ? -2.09 -47.906 -28.109 1 69.94 145 MET A C 1
ATOM 1144 O O . MET A 1 145 ? -2.537 -48.906 -28.656 1 69.94 145 MET A O 1
ATOM 1148 N N . GLU A 1 146 ? -1.163 -47.188 -28.672 1 67.12 146 GLU A N 1
ATOM 1149 C CA . GLU A 1 146 ? -0.604 -47.5 -29.984 1 67.12 146 GLU A CA 1
ATOM 1150 C C . GLU A 1 146 ? 0.217 -48.781 -29.938 1 67.12 146 GLU A C 1
ATOM 1152 O O . GLU A 1 146 ? 0.129 -49.625 -30.844 1 67.12 146 GLU A O 1
ATOM 1157 N N . ALA A 1 147 ? 0.978 -48.969 -28.891 1 67.19 147 ALA A N 1
ATOM 1158 C CA . ALA A 1 147 ? 1.782 -50.156 -28.719 1 67.19 147 ALA A CA 1
ATOM 1159 C C . ALA A 1 147 ? 0.897 -51.406 -28.578 1 67.19 147 ALA A C 1
ATOM 1161 O O . ALA A 1 147 ? 1.188 -52.438 -29.156 1 67.19 147 ALA A O 1
ATOM 1162 N N . GLU A 1 148 ? -0.196 -51.25 -27.812 1 70 148 GLU A N 1
ATOM 1163 C CA . GLU A 1 148 ? -1.135 -52.375 -27.641 1 70 148 GLU A CA 1
ATOM 1164 C C . GLU A 1 148 ? -1.809 -52.75 -28.953 1 70 148 GLU A C 1
ATOM 1166 O O . GLU A 1 148 ? -1.997 -53.906 -29.25 1 70 148 GLU A O 1
ATOM 1171 N N . LYS A 1 149 ? -2.131 -51.688 -29.766 1 66.38 149 LYS A N 1
ATOM 1172 C CA . LYS A 1 149 ? -2.707 -51.906 -31.094 1 66.38 149 LYS A CA 1
ATOM 1173 C C . LYS A 1 149 ? -1.726 -52.656 -32 1 66.38 149 LYS A C 1
ATOM 1175 O O . LYS A 1 149 ? -2.104 -53.594 -32.688 1 66.38 149 LYS A O 1
ATOM 1180 N N . GLU A 1 150 ? -0.459 -52.25 -31.922 1 66.06 150 GLU A N 1
ATOM 1181 C CA . GLU A 1 150 ? 0.566 -52.875 -32.75 1 66.06 150 GLU A CA 1
ATOM 1182 C C . GLU A 1 150 ? 0.779 -54.344 -32.344 1 66.06 150 GLU A C 1
ATOM 1184 O O . GLU A 1 150 ? 0.903 -55.219 -33.219 1 66.06 150 GLU A O 1
ATOM 1189 N N . LYS A 1 151 ? 0.771 -54.688 -31.062 1 65.81 151 LYS A N 1
ATOM 1190 C CA . LYS A 1 151 ? 0.893 -56.031 -30.562 1 65.81 151 LYS A CA 1
ATOM 1191 C C . LYS A 1 151 ? -0.285 -56.906 -31.016 1 65.81 151 LYS A C 1
ATOM 1193 O O . LYS A 1 151 ? -0.105 -58.062 -31.406 1 65.81 151 LYS A O 1
ATOM 1198 N N . ALA A 1 152 ? -1.421 -56.25 -30.984 1 62.09 152 ALA A N 1
ATOM 1199 C CA . ALA A 1 152 ? -2.627 -56.969 -31.422 1 62.09 152 ALA A CA 1
ATOM 1200 C C . ALA A 1 152 ? -2.586 -57.25 -32.906 1 62.09 152 ALA A C 1
ATOM 1202 O O . ALA A 1 152 ? -2.971 -58.344 -33.344 1 62.09 152 ALA A O 1
ATOM 1203 N N . PHE A 1 153 ? -2.004 -56.344 -33.656 1 63 153 PHE A N 1
ATOM 1204 C CA . PHE A 1 153 ? -1.891 -56.5 -35.125 1 63 153 PHE A CA 1
ATOM 1205 C C . PHE A 1 153 ? -0.864 -57.594 -35.469 1 63 153 PHE A C 1
ATOM 1207 O O . PHE A 1 153 ? -1.047 -58.344 -36.406 1 63 153 PHE A O 1
ATOM 1214 N N . GLN A 1 154 ? 0.236 -57.719 -34.688 1 63.88 154 GLN A N 1
ATOM 1215 C CA . GLN A 1 154 ? 1.282 -58.719 -34.906 1 63.88 154 GLN A CA 1
ATOM 1216 C C . GLN A 1 154 ? 0.788 -60.125 -34.594 1 63.88 154 GLN A C 1
ATOM 1218 O O . GLN A 1 154 ? 1.213 -61.094 -35.219 1 63.88 154 GLN A O 1
ATOM 1223 N N . LYS A 1 155 ? -0.071 -60.344 -33.75 1 62.03 155 LYS A N 1
ATOM 1224 C CA . LYS A 1 155 ? -0.624 -61.625 -33.375 1 62.03 155 LYS A CA 1
ATOM 1225 C C . LYS A 1 155 ? -1.676 -62.094 -34.375 1 62.03 155 LYS A C 1
ATOM 1227 O O . LYS A 1 155 ? -1.953 -63.281 -34.5 1 62.03 155 LYS A O 1
ATOM 1232 N N . LEU A 1 156 ? -1.97 -61.156 -35.188 1 63.25 156 LEU A N 1
ATOM 1233 C CA . LEU A 1 156 ? -3.021 -61.438 -36.156 1 63.25 156 LEU A CA 1
ATOM 1234 C C . LEU A 1 156 ? -2.539 -62.438 -37.188 1 63.25 156 LEU A C 1
ATOM 1236 O O . LEU A 1 156 ? -3.244 -63.406 -37.5 1 63.25 156 LEU A O 1
ATOM 1240 N N . PRO A 1 157 ? -1.332 -62.281 -37.75 1 61.53 157 PRO A N 1
ATOM 1241 C CA . PRO A 1 157 ? -0.906 -63.281 -38.719 1 61.53 157 PRO A CA 1
ATOM 1242 C C . PRO A 1 157 ? -0.724 -64.688 -38.094 1 61.53 157 PRO A C 1
ATOM 1244 O O . PRO A 1 157 ? -1.048 -65.688 -38.719 1 61.53 157 PRO A O 1
ATOM 1247 N N . GLU A 1 158 ? -0.25 -64.75 -36.906 1 58.22 158 GLU A N 1
ATOM 1248 C CA . GLU A 1 158 ? -0.123 -66 -36.219 1 58.22 158 GLU A CA 1
ATOM 1249 C C . GLU A 1 158 ? -1.488 -66.688 -35.969 1 58.22 158 GLU A C 1
ATOM 1251 O O . GLU A 1 158 ? -1.648 -67.875 -36.156 1 58.22 158 GLU A O 1
ATOM 1256 N N . MET A 1 159 ? -2.381 -65.812 -35.688 1 56.97 159 MET A N 1
ATOM 1257 C CA . MET A 1 159 ? -3.73 -66.312 -35.5 1 56.97 159 MET A CA 1
ATOM 1258 C C . MET A 1 159 ? -4.332 -66.812 -36.812 1 56.97 159 MET A C 1
ATOM 1260 O O . MET A 1 159 ? -5.008 -67.812 -36.875 1 56.97 159 MET A O 1
ATOM 1264 N N . GLN A 1 160 ? -4.023 -66.062 -37.812 1 57.44 160 GLN A N 1
ATOM 1265 C CA . GLN A 1 160 ? -4.457 -66.438 -39.125 1 57.44 160 GLN A CA 1
ATOM 1266 C C . GLN A 1 160 ? -3.805 -67.75 -39.531 1 57.44 160 GLN A C 1
ATOM 1268 O O . GLN A 1 160 ? -4.465 -68.625 -40.125 1 57.44 160 GLN A O 1
ATOM 1273 N N . GLN A 1 161 ? -2.553 -68 -39.188 1 59.25 161 GLN A N 1
ATOM 1274 C CA . GLN A 1 161 ? -1.861 -69.25 -39.5 1 59.25 161 GLN A CA 1
ATOM 1275 C C . GLN A 1 161 ? -2.449 -70.438 -38.719 1 59.25 161 GLN A C 1
ATOM 1277 O O . GLN A 1 161 ? -2.619 -71.5 -39.25 1 59.25 161 GLN A O 1
ATOM 1282 N N . TRP A 1 162 ? -2.748 -70.188 -37.562 1 55.91 162 TRP A N 1
ATOM 1283 C CA . TRP A 1 162 ? -3.348 -71.25 -36.75 1 55.91 162 TRP A CA 1
ATOM 1284 C C . TRP A 1 162 ? -4.73 -71.562 -37.281 1 55.91 162 TRP A C 1
ATOM 1286 O O . TRP A 1 162 ? -5.109 -72.75 -37.281 1 55.91 162 TRP A O 1
ATOM 1296 N N . ILE A 1 163 ? -5.41 -70.625 -37.719 1 57.03 163 ILE A N 1
ATOM 1297 C CA . ILE A 1 163 ? -6.723 -70.875 -38.312 1 57.03 163 ILE A CA 1
ATOM 1298 C C . ILE A 1 163 ? -6.578 -71.625 -39.625 1 57.03 163 ILE A C 1
ATOM 1300 O O . ILE A 1 163 ? -7.336 -72.562 -39.875 1 57.03 163 ILE A O 1
ATOM 1304 N N . LEU A 1 164 ? -5.555 -71.5 -40.344 1 59.22 164 LEU A N 1
ATOM 1305 C CA . LEU A 1 164 ? -5.32 -72.188 -41.594 1 59.22 164 LEU A CA 1
ATOM 1306 C C . LEU A 1 164 ? -4.898 -73.625 -41.344 1 59.22 164 LEU A C 1
ATOM 1308 O O . LEU A 1 164 ? -5.355 -74.562 -42.031 1 59.22 164 LEU A O 1
ATOM 1312 N N . ILE A 1 165 ? -4.117 -73.812 -40.344 1 57.81 165 ILE A N 1
ATOM 1313 C CA . ILE A 1 165 ? -3.701 -75.188 -40 1 57.81 165 ILE A CA 1
ATOM 1314 C C . ILE A 1 165 ? -4.902 -75.938 -39.469 1 57.81 165 ILE A C 1
ATOM 1316 O O . ILE A 1 165 ? -5.094 -77.125 -39.812 1 57.81 165 ILE A O 1
ATOM 1320 N N . ALA A 1 166 ? -5.672 -75.25 -38.781 1 54.78 166 ALA A N 1
ATOM 1321 C CA . ALA A 1 166 ? -6.855 -75.875 -38.25 1 54.78 166 ALA A CA 1
ATOM 1322 C C . ALA A 1 166 ? -7.848 -76.25 -39.344 1 54.78 166 ALA A C 1
ATOM 1324 O O . ALA A 1 166 ? -8.43 -77.312 -39.344 1 54.78 166 ALA A O 1
ATOM 1325 N N . LEU A 1 167 ? -7.926 -75.5 -40.25 1 56.97 167 LEU A N 1
ATOM 1326 C CA . LEU A 1 167 ? -8.805 -75.688 -41.406 1 56.97 167 LEU A CA 1
ATOM 1327 C C . LEU A 1 167 ? -8.25 -76.812 -42.312 1 56.97 167 LEU A C 1
ATOM 1329 O O . LEU A 1 167 ? -9.008 -77.625 -42.812 1 56.97 167 LEU A O 1
ATOM 1333 N N . SER A 1 168 ? -6.984 -76.875 -42.375 1 56.72 168 SER A N 1
ATOM 1334 C CA . SER A 1 168 ? -6.348 -77.875 -43.219 1 56.72 168 SER A CA 1
ATOM 1335 C C . SER A 1 168 ? -6.41 -79.25 -42.531 1 56.72 168 SER A C 1
ATOM 1337 O O . SER A 1 168 ? -6.578 -80.312 -43.219 1 56.72 168 SER A O 1
ATOM 1339 N N . CYS A 1 169 ? -6.324 -79.25 -41.312 1 52.94 169 CYS A N 1
ATOM 1340 C CA . CYS A 1 169 ? -6.434 -80.5 -40.594 1 52.94 169 CYS A CA 1
ATOM 1341 C C . CYS A 1 169 ? -7.859 -81.062 -40.625 1 52.94 169 CYS A C 1
ATOM 1343 O O . CYS A 1 169 ? -8.078 -82.25 -40.75 1 52.94 169 CYS A O 1
ATOM 1345 N N . ASN A 1 170 ? -8.766 -80.188 -40.656 1 52.59 170 ASN A N 1
ATOM 1346 C CA . ASN A 1 170 ? -10.164 -80.562 -40.781 1 52.59 170 ASN A CA 1
ATOM 1347 C C . ASN A 1 170 ? -10.461 -81.125 -42.188 1 52.59 170 ASN A C 1
ATOM 1349 O O . ASN A 1 170 ? -11.195 -82.062 -42.344 1 52.59 170 ASN A O 1
ATOM 1353 N N . VAL A 1 171 ? -9.812 -80.562 -43.094 1 52.56 171 VAL A N 1
ATOM 1354 C CA . VAL A 1 171 ? -10 -81 -44.469 1 52.56 171 VAL A CA 1
ATOM 1355 C C . VAL A 1 171 ? -9.352 -82.375 -44.688 1 52.56 171 VAL A C 1
ATOM 1357 O O . VAL A 1 171 ? -9.922 -83.25 -45.312 1 52.56 171 VAL A O 1
ATOM 1360 N N . THR A 1 172 ? -8.312 -82.562 -44 1 52.09 172 THR A N 1
ATOM 1361 C CA . THR A 1 172 ? -7.656 -83.875 -44.125 1 52.09 172 THR A CA 1
ATOM 1362 C C . THR A 1 172 ? -8.438 -84.938 -43.375 1 52.09 172 THR A C 1
ATOM 1364 O O . THR A 1 172 ? -8.539 -86.062 -43.844 1 52.09 172 THR A O 1
ATOM 1367 N N . LEU A 1 173 ? -9 -84.625 -42.375 1 51.56 173 LEU A N 1
ATOM 1368 C CA . LEU A 1 173 ? -9.82 -85.562 -41.625 1 51.56 173 LEU A CA 1
ATOM 1369 C C . LEU A 1 173 ? -11.086 -85.938 -42.406 1 51.56 173 LEU A C 1
ATOM 1371 O O . LEU A 1 173 ? -11.5 -87.062 -42.406 1 51.56 173 LEU A O 1
ATOM 1375 N N . VAL A 1 174 ? -11.57 -85 -43.094 1 54.59 174 VAL A N 1
ATOM 1376 C CA . VAL A 1 174 ? -12.766 -85.25 -43.875 1 54.59 174 VAL A CA 1
ATOM 1377 C C . VAL A 1 174 ? -12.414 -86.062 -45.094 1 54.59 174 VAL A C 1
ATOM 1379 O O . VAL A 1 174 ? -13.203 -86.938 -45.531 1 54.59 174 VAL A O 1
ATOM 1382 N N . ALA A 1 175 ? -11.203 -85.875 -45.5 1 56.69 175 ALA A N 1
ATOM 1383 C CA . ALA A 1 175 ? -10.781 -86.625 -46.688 1 56.69 175 ALA A CA 1
ATOM 1384 C C . ALA A 1 175 ? -10.375 -88.062 -46.344 1 56.69 175 ALA A C 1
ATOM 1386 O O . ALA A 1 175 ? -10.562 -88.938 -47.125 1 56.69 175 ALA A O 1
ATOM 1387 N N . VAL A 1 176 ? -10.008 -88.188 -45.188 1 55.09 176 VAL A N 1
ATOM 1388 C CA . VAL A 1 176 ? -9.5 -89.5 -44.812 1 55.09 176 VAL A CA 1
ATOM 1389 C C . VAL A 1 176 ? -10.633 -90.375 -44.219 1 55.09 176 VAL A C 1
ATOM 1391 O O . VAL A 1 176 ? -10.609 -91.562 -44.312 1 55.09 176 VAL A O 1
ATOM 1394 N N . LEU A 1 177 ? -11.648 -89.688 -43.844 1 54.28 177 LEU A N 1
ATOM 1395 C CA . LEU A 1 177 ? -12.773 -90.438 -43.219 1 54.28 177 LEU A CA 1
ATOM 1396 C C . LEU A 1 177 ? -13.406 -91.375 -44.25 1 54.28 177 LEU A C 1
ATOM 1398 O O . LEU A 1 177 ? -13.711 -92.5 -43.906 1 54.28 177 LEU A O 1
ATOM 1402 N N . PRO A 1 178 ? -13.578 -90.875 -45.406 1 57.31 178 PRO A N 1
ATOM 1403 C CA . PRO A 1 178 ? -14.164 -91.875 -46.344 1 57.31 178 PRO A CA 1
ATOM 1404 C C . PRO A 1 178 ? -13.227 -93.062 -46.594 1 57.31 178 PRO A C 1
ATOM 1406 O O . PRO A 1 178 ? -13.688 -94.188 -46.75 1 57.31 178 PRO A O 1
ATOM 1409 N N . TYR A 1 179 ? -12.062 -92.875 -46.531 1 54.75 179 TYR A N 1
ATOM 1410 C CA . TYR A 1 179 ? -11.125 -93.938 -46.812 1 54.75 179 TYR A CA 1
ATOM 1411 C C . TYR A 1 179 ? -11.047 -94.938 -45.656 1 54.75 179 TYR A C 1
ATOM 1413 O O . TYR A 1 179 ? -10.938 -96.125 -45.844 1 54.75 179 TYR A O 1
ATOM 1421 N N . VAL A 1 180 ? -11.156 -94.5 -44.531 1 53.56 180 VAL A N 1
ATOM 1422 C CA . VAL A 1 180 ? -11.18 -95.375 -43.375 1 53.56 180 VAL A CA 1
ATOM 1423 C C . VAL A 1 180 ? -12.477 -96.188 -43.312 1 53.56 180 VAL A C 1
ATOM 1425 O O . VAL A 1 180 ? -12.469 -97.375 -43 1 53.56 180 VAL A O 1
ATOM 1428 N N . ILE A 1 181 ? -13.523 -95.562 -43.781 1 54.69 181 ILE A N 1
ATOM 1429 C CA . ILE A 1 181 ? -14.805 -96.25 -43.844 1 54.69 181 ILE A CA 1
ATOM 1430 C C . ILE A 1 181 ? -14.75 -97.312 -44.938 1 54.69 181 ILE A C 1
ATOM 1432 O O . ILE A 1 181 ? -15.211 -98.438 -44.75 1 54.69 181 ILE A O 1
ATOM 1436 N N . ALA A 1 182 ? -14.055 -97.125 -45.969 1 58.59 182 ALA A N 1
ATOM 1437 C CA . ALA A 1 182 ? -13.969 -98.062 -47.094 1 58.59 182 ALA A CA 1
ATOM 1438 C C . ALA A 1 182 ? -13.07 -99.25 -46.719 1 58.59 182 ALA A C 1
ATOM 1440 O O . ALA A 1 182 ? -13.367 -100.375 -47.062 1 58.59 182 ALA A O 1
ATOM 1441 N N . LEU A 1 183 ? -12.164 -99.062 -46 1 52.69 183 LEU A N 1
ATOM 1442 C CA . LEU A 1 183 ? -11.281 -100.125 -45.562 1 52.69 183 LEU A CA 1
ATOM 1443 C C . LEU A 1 183 ? -11.969 -101.062 -44.562 1 52.69 183 LEU A C 1
ATOM 1445 O O . LEU A 1 183 ? -11.773 -102.25 -44.562 1 52.69 183 LEU A O 1
ATOM 1449 N N . ASN A 1 184 ? -12.805 -100.562 -43.812 1 52.69 184 ASN A N 1
ATOM 1450 C CA . ASN A 1 184 ? -13.547 -101.375 -42.875 1 52.69 184 ASN A CA 1
ATOM 1451 C C . ASN A 1 184 ? -14.625 -102.188 -43.562 1 52.69 184 ASN A C 1
ATOM 1453 O O . ASN A 1 184 ? -14.984 -103.25 -43.094 1 52.69 184 ASN A O 1
ATOM 1457 N N . ILE A 1 185 ? -15.07 -101.75 -44.688 1 52.59 185 ILE A N 1
ATOM 1458 C CA . ILE A 1 185 ? -16.062 -102.5 -45.406 1 52.59 185 ILE A CA 1
ATOM 1459 C C . ILE A 1 185 ? -15.398 -103.688 -46.125 1 52.59 185 ILE A C 1
ATOM 1461 O O . ILE A 1 185 ? -15.969 -104.75 -46.25 1 52.59 185 ILE A O 1
ATOM 1465 N N . ILE A 1 186 ? -14.18 -103.5 -46.469 1 49.06 186 ILE A N 1
ATOM 1466 C CA . ILE A 1 186 ? -13.547 -104.562 -47.219 1 49.06 186 ILE A CA 1
ATOM 1467 C C . ILE A 1 186 ? -13.016 -105.625 -46.281 1 49.06 186 ILE A C 1
ATOM 1469 O O . ILE A 1 186 ? -13 -106.812 -46.594 1 49.06 186 ILE A O 1
ATOM 1473 N N . MET A 1 187 ? -12.836 -105.312 -45.125 1 34.59 187 MET A N 1
ATOM 1474 C CA . MET A 1 187 ? -12.5 -106.438 -44.281 1 34.59 187 MET A CA 1
ATOM 1475 C C . MET A 1 187 ? -13.758 -107.125 -43.719 1 34.59 187 MET A C 1
ATOM 1477 O O . MET A 1 187 ? -13.805 -108.312 -43.531 1 34.59 187 MET A O 1
ATOM 1481 N N . MET B 1 1 ? 37.281 83.25 18.594 1 28.05 1 MET B N 1
ATOM 1482 C CA . MET B 1 1 ? 36.156 82.625 17.953 1 28.05 1 MET B CA 1
ATOM 1483 C C . MET B 1 1 ? 36.25 81.125 18.016 1 28.05 1 MET B C 1
ATOM 1485 O O . MET B 1 1 ? 36.938 80.5 17.188 1 28.05 1 MET B O 1
ATOM 1489 N N . LYS B 1 2 ? 36.469 80.5 19.25 1 30.28 2 LYS B N 1
ATOM 1490 C CA . LYS B 1 2 ? 36.75 79.125 19.625 1 30.28 2 LYS B CA 1
ATOM 1491 C C . LYS B 1 2 ? 35.562 78.25 19.25 1 30.28 2 LYS B C 1
ATOM 1493 O O . LYS B 1 2 ? 34.469 78.375 19.766 1 30.28 2 LYS B O 1
ATOM 1498 N N . SER B 1 3 ? 35.406 77.812 17.969 1 30.64 3 SER B N 1
ATOM 1499 C CA . SER B 1 3 ? 34.375 76.938 17.391 1 30.64 3 SER B CA 1
ATOM 1500 C C . SER B 1 3 ? 34.344 75.562 18.078 1 30.64 3 SER B C 1
ATOM 1502 O O . SER B 1 3 ? 35.375 74.875 18.188 1 30.64 3 SER B O 1
ATOM 1504 N N . LYS B 1 4 ? 33.469 75.375 19.078 1 31.56 4 LYS B N 1
ATOM 1505 C CA . LYS B 1 4 ? 33.062 74.188 19.797 1 31.56 4 LYS B CA 1
ATOM 1506 C C . LYS B 1 4 ? 32.594 73.062 18.844 1 31.56 4 LYS B C 1
ATOM 1508 O O . LYS B 1 4 ? 31.609 73.25 18.109 1 31.56 4 LYS B O 1
ATOM 1513 N N . VAL B 1 5 ? 33.438 72.312 18.203 1 31.36 5 VAL B N 1
ATOM 1514 C CA . VAL B 1 5 ? 33.125 71.188 17.375 1 31.36 5 VAL B CA 1
ATOM 1515 C C . VAL B 1 5 ? 32.312 70.188 18.172 1 31.36 5 VAL B C 1
ATOM 1517 O O . VAL B 1 5 ? 32.719 69.688 19.219 1 31.36 5 VAL B O 1
ATOM 1520 N N . ALA B 1 6 ? 30.969 70.312 18.172 1 30.61 6 ALA B N 1
ATOM 1521 C CA . ALA B 1 6 ? 29.969 69.375 18.719 1 30.61 6 ALA B CA 1
ATOM 1522 C C . ALA B 1 6 ? 30.141 67.938 18.172 1 30.61 6 ALA B C 1
ATOM 1524 O O . ALA B 1 6 ? 30.25 67.75 16.969 1 30.61 6 ALA B O 1
ATOM 1525 N N . ASP B 1 7 ? 30.844 67.125 18.891 1 27.16 7 ASP B N 1
ATOM 1526 C CA . ASP B 1 7 ? 31.031 65.688 18.609 1 27.16 7 ASP B CA 1
ATOM 1527 C C . ASP B 1 7 ? 29.688 65 18.438 1 27.16 7 ASP B C 1
ATOM 1529 O O . ASP B 1 7 ? 28.844 65 19.344 1 27.16 7 ASP B O 1
ATOM 1533 N N . GLU B 1 8 ? 29.047 65 17.266 1 28.38 8 GLU B N 1
ATOM 1534 C CA . GLU B 1 8 ? 27.859 64.25 16.906 1 28.38 8 GLU B CA 1
ATOM 1535 C C . GLU B 1 8 ? 28.031 62.781 17.219 1 28.38 8 GLU B C 1
ATOM 1537 O O . GLU B 1 8 ? 28.906 62.125 16.656 1 28.38 8 GLU B O 1
ATOM 1542 N N . GLY B 1 9 ? 27.953 62.344 18.438 1 27.55 9 GLY B N 1
ATOM 1543 C CA . GLY B 1 9 ? 27.906 60.938 18.812 1 27.55 9 GLY B CA 1
ATOM 1544 C C . GLY B 1 9 ? 26.891 60.156 18.031 1 27.55 9 GLY B C 1
ATOM 1545 O O . GLY B 1 9 ? 25.719 60.531 17.953 1 27.55 9 GLY B O 1
ATOM 1546 N N . THR B 1 10 ? 27.266 59.531 16.891 1 29.34 10 THR B N 1
ATOM 1547 C CA . THR B 1 10 ? 26.5 58.594 16.094 1 29.34 10 THR B CA 1
ATOM 1548 C C . THR B 1 10 ? 25.906 57.5 16.969 1 29.34 10 THR B C 1
ATOM 1550 O O . THR B 1 10 ? 26.641 56.781 17.672 1 29.34 10 THR B O 1
ATOM 1553 N N . LYS B 1 11 ? 24.734 57.719 17.531 1 29.53 11 LYS B N 1
ATOM 1554 C CA . LYS B 1 11 ? 23.938 56.688 18.188 1 29.53 11 LYS B CA 1
ATOM 1555 C C . LYS B 1 11 ? 23.781 55.469 17.297 1 29.53 11 LYS B C 1
ATOM 1557 O O . LYS B 1 11 ? 23.188 55.562 16.219 1 29.53 11 LYS B O 1
ATOM 1562 N N . MET B 1 12 ? 24.656 54.5 17.359 1 29.61 12 MET B N 1
ATOM 1563 C CA . MET B 1 12 ? 24.484 53.156 16.781 1 29.61 12 MET B CA 1
ATOM 1564 C C . MET B 1 12 ? 23.141 52.562 17.188 1 29.61 12 MET B C 1
ATOM 1566 O O . MET B 1 12 ? 22.828 52.469 18.375 1 29.61 12 MET B O 1
ATOM 1570 N N . THR B 1 13 ? 22.094 52.812 16.438 1 26.97 13 THR B N 1
ATOM 1571 C CA . THR B 1 13 ? 20.812 52.125 16.594 1 26.97 13 THR B CA 1
ATOM 1572 C C . THR B 1 13 ? 21.031 50.625 16.703 1 26.97 13 THR B C 1
ATOM 1574 O O . THR B 1 13 ? 21.812 50.031 15.938 1 26.97 13 THR B O 1
ATOM 1577 N N . ASN B 1 14 ? 20.891 50.062 17.875 1 25.45 14 ASN B N 1
ATOM 1578 C CA . ASN B 1 14 ? 20.766 48.625 18.203 1 25.45 14 ASN B CA 1
ATOM 1579 C C . ASN B 1 14 ? 19.781 47.938 17.281 1 25.45 14 ASN B C 1
ATOM 1581 O O . ASN B 1 14 ? 18.594 48.312 17.234 1 25.45 14 ASN B O 1
ATOM 1585 N N . SER B 1 15 ? 20.188 47.469 16.141 1 29.16 15 SER B N 1
ATOM 1586 C CA . SER B 1 15 ? 19.406 46.5 15.383 1 29.16 15 SER B CA 1
ATOM 1587 C C . SER B 1 15 ? 18.812 45.438 16.281 1 29.16 15 SER B C 1
ATOM 1589 O O . SER B 1 15 ? 19.547 44.75 17.016 1 29.16 15 SER B O 1
ATOM 1591 N N . SER B 1 16 ? 17.656 45.625 16.875 1 30.47 16 SER B N 1
ATOM 1592 C CA . SER B 1 16 ? 16.875 44.562 17.484 1 30.47 16 SER B CA 1
ATOM 1593 C C . SER B 1 16 ? 16.922 43.281 16.641 1 30.47 16 SER B C 1
ATOM 1595 O O . SER B 1 16 ? 16.484 43.281 15.492 1 30.47 16 SER B O 1
ATOM 1597 N N . GLU B 1 17 ? 17.906 42.438 16.844 1 31.47 17 GLU B N 1
ATOM 1598 C CA . GLU B 1 17 ? 17.844 41.062 16.422 1 31.47 17 GLU B CA 1
ATOM 1599 C C . GLU B 1 17 ? 16.469 40.469 16.656 1 31.47 17 GLU B C 1
ATOM 1601 O O . GLU B 1 17 ? 16 40.375 17.797 1 31.47 17 GLU B O 1
ATOM 1606 N N . ALA B 1 18 ? 15.484 40.719 15.859 1 32.34 18 ALA B N 1
ATOM 1607 C CA . ALA B 1 18 ? 14.266 39.938 15.82 1 32.34 18 ALA B CA 1
ATOM 1608 C C . ALA B 1 18 ? 14.578 38.438 16.047 1 32.34 18 ALA B C 1
ATOM 1610 O O . ALA B 1 18 ? 15.156 37.781 15.195 1 32.34 18 ALA B O 1
ATOM 1611 N N . SER B 1 19 ? 14.953 38.094 17.234 1 31.59 19 SER B N 1
ATOM 1612 C CA . SER B 1 19 ? 14.82 36.719 17.641 1 31.59 19 SER B CA 1
ATOM 1613 C C . SER B 1 19 ? 13.469 36.125 17.219 1 31.59 19 SER B C 1
ATOM 1615 O O . SER B 1 19 ? 12.461 36.375 17.875 1 31.59 19 SER B O 1
ATOM 1617 N N . SER B 1 20 ? 13.125 36.156 16 1 33.22 20 SER B N 1
ATOM 1618 C CA . SER B 1 20 ? 11.984 35.344 15.609 1 33.22 20 SER B CA 1
ATOM 1619 C C . SER B 1 20 ? 11.922 34.031 16.438 1 33.22 20 SER B C 1
ATOM 1621 O O . SER B 1 20 ? 12.898 33.281 16.484 1 33.22 20 SER B O 1
ATOM 1623 N N . SER B 1 21 ? 11.258 33.969 17.516 1 34.09 21 SER B N 1
ATOM 1624 C CA . SER B 1 21 ? 10.852 32.812 18.297 1 34.09 21 SER B CA 1
ATOM 1625 C C . SER B 1 21 ? 10.594 31.609 17.406 1 34.09 21 SER B C 1
ATOM 1627 O O . SER B 1 21 ? 9.578 31.547 16.719 1 34.09 21 SER B O 1
ATOM 1629 N N . LEU B 1 22 ? 11.57 31 16.828 1 36.12 22 LEU B N 1
ATOM 1630 C CA . LEU B 1 22 ? 11.461 29.641 16.281 1 36.12 22 LEU B CA 1
ATOM 1631 C C . LEU B 1 22 ? 10.617 28.766 17.203 1 36.12 22 LEU B C 1
ATOM 1633 O O . LEU B 1 22 ? 11.016 28.469 18.328 1 36.12 22 LEU B O 1
ATOM 1637 N N . SER B 1 23 ? 9.367 28.875 17.328 1 39.28 23 SER B N 1
ATOM 1638 C CA . SER B 1 23 ? 8.477 27.953 18.016 1 39.28 23 SER B CA 1
ATOM 1639 C C . SER B 1 23 ? 9.062 26.547 18.062 1 39.28 23 SER B C 1
ATOM 1641 O O . SER B 1 23 ? 9.797 26.141 17.156 1 39.28 23 SER B O 1
ATOM 1643 N N . ALA B 1 24 ? 9.117 25.859 19.156 1 42 24 ALA B N 1
ATOM 1644 C CA . ALA B 1 24 ? 9.633 24.547 19.531 1 42 24 ALA B CA 1
ATOM 1645 C C . ALA B 1 24 ? 9.242 23.484 18.516 1 42 24 ALA B C 1
ATOM 1647 O O . ALA B 1 24 ? 8.109 22.984 18.531 1 42 24 ALA B O 1
ATOM 1648 N N . VAL B 1 25 ? 9.516 23.609 17.234 1 51.56 25 VAL B N 1
ATOM 1649 C CA . VAL B 1 25 ? 9.367 22.625 16.172 1 51.56 25 VAL B CA 1
ATOM 1650 C C . VAL B 1 25 ? 9.898 21.266 16.656 1 51.56 25 VAL B C 1
ATOM 1652 O O . VAL B 1 25 ? 11.023 21.188 17.156 1 51.56 25 VAL B O 1
ATOM 1655 N N . GLN B 1 26 ? 9.07 20.422 17.203 1 56.28 26 GLN B N 1
ATOM 1656 C CA . GLN B 1 26 ? 9.406 19.062 17.625 1 56.28 26 GLN B CA 1
ATOM 1657 C C . GLN B 1 26 ? 10.445 18.438 16.703 1 56.28 26 GLN B C 1
ATOM 1659 O O . GLN B 1 26 ? 10.352 18.562 15.477 1 56.28 26 GLN B O 1
ATOM 1664 N N . ASP B 1 27 ? 11.445 17.953 17.281 1 66.69 27 ASP B N 1
ATOM 1665 C CA . ASP B 1 27 ? 12.641 17.344 16.703 1 66.69 27 ASP B CA 1
ATOM 1666 C C . ASP B 1 27 ? 12.305 16 16.062 1 66.69 27 ASP B C 1
ATOM 1668 O O . ASP B 1 27 ? 11.469 15.25 16.578 1 66.69 27 ASP B O 1
ATOM 1672 N N . PHE B 1 28 ? 12.5 15.836 14.805 1 79.19 28 PHE B N 1
ATOM 1673 C CA . PHE B 1 28 ? 12.359 14.594 14.055 1 79.19 28 PHE B CA 1
ATOM 1674 C C . PHE B 1 28 ? 13.188 13.484 14.695 1 79.19 28 PHE B C 1
ATOM 1676 O O . PHE B 1 28 ? 12.93 12.305 14.461 1 79.19 28 PHE B O 1
ATOM 1683 N N . GLY B 1 29 ? 14.008 13.797 15.672 1 76.94 29 GLY B N 1
ATOM 1684 C CA . GLY B 1 29 ? 14.945 12.82 16.219 1 76.94 29 GLY B CA 1
ATOM 1685 C C . GLY B 1 29 ? 15.969 12.344 15.203 1 76.94 29 GLY B C 1
ATOM 1686 O O . GLY B 1 29 ? 17.141 12.156 15.547 1 76.94 29 GLY B O 1
ATOM 1687 N N . LYS B 1 30 ? 15.633 11.984 14.047 1 85 30 LYS B N 1
ATOM 1688 C CA . LYS B 1 30 ? 16.453 11.633 12.883 1 85 30 LYS B CA 1
ATOM 1689 C C . LYS B 1 30 ? 15.938 12.312 11.625 1 85 30 LYS B C 1
ATOM 1691 O O . LYS B 1 30 ? 14.797 12.797 11.586 1 85 30 LYS B O 1
ATOM 1696 N N . ILE B 1 31 ? 16.828 12.461 10.672 1 89.69 31 ILE B N 1
ATOM 1697 C CA . ILE B 1 31 ? 16.375 13.055 9.414 1 89.69 31 ILE B CA 1
ATOM 1698 C C . ILE B 1 31 ? 15.375 12.125 8.734 1 89.69 31 ILE B C 1
ATOM 1700 O O . ILE B 1 31 ? 15.703 10.984 8.383 1 89.69 31 ILE B O 1
ATOM 1704 N N . PRO B 1 32 ? 14.227 12.547 8.562 1 92.5 32 PRO B N 1
ATOM 1705 C CA . PRO B 1 32 ? 13.227 11.672 7.949 1 92.5 32 PRO B CA 1
ATOM 1706 C C . PRO B 1 32 ? 13.445 11.484 6.449 1 92.5 32 PRO B C 1
ATOM 1708 O O . PRO B 1 32 ? 14.133 12.289 5.816 1 92.5 32 PRO B O 1
ATOM 1711 N N . MET B 1 33 ? 12.844 10.391 5.996 1 93.19 33 MET B N 1
ATOM 1712 C CA . MET B 1 33 ? 12.773 10.266 4.543 1 93.19 33 MET B CA 1
ATOM 1713 C C . MET B 1 33 ? 12.047 11.461 3.934 1 93.19 33 MET B C 1
ATOM 1715 O O . MET B 1 33 ? 11.117 12 4.535 1 93.19 33 MET B O 1
ATOM 1719 N N . ASP B 1 34 ? 12.531 11.945 2.812 1 93.81 34 ASP B N 1
ATOM 1720 C CA . ASP B 1 34 ? 11.945 13.141 2.225 1 93.81 34 ASP B CA 1
ATOM 1721 C C . ASP B 1 34 ? 11.547 12.906 0.769 1 93.81 34 ASP B C 1
ATOM 1723 O O . ASP B 1 34 ? 11.906 11.875 0.186 1 93.81 34 ASP B O 1
ATOM 1727 N N . VAL B 1 35 ? 10.688 13.789 0.365 1 91.75 35 VAL B N 1
ATOM 1728 C CA . VAL B 1 35 ? 10.234 13.75 -1.022 1 91.75 35 VAL B CA 1
ATOM 1729 C C . VAL B 1 35 ? 10.391 15.133 -1.652 1 91.75 35 VAL B C 1
ATOM 1731 O O . VAL B 1 35 ? 10.242 16.156 -0.972 1 91.75 35 VAL B O 1
ATOM 1734 N N . ASP B 1 36 ? 10.734 15.039 -2.861 1 86.5 36 ASP B N 1
ATOM 1735 C CA . ASP B 1 36 ? 10.852 16.312 -3.557 1 86.5 36 ASP B CA 1
ATOM 1736 C C . ASP B 1 36 ? 9.484 16.984 -3.723 1 86.5 36 ASP B C 1
ATOM 1738 O O . ASP B 1 36 ? 8.492 16.297 -4.012 1 86.5 36 ASP B O 1
ATOM 1742 N N . ASP B 1 37 ? 9.469 18.203 -3.395 1 94.19 37 ASP B N 1
ATOM 1743 C CA . ASP B 1 37 ? 8.273 19.016 -3.58 1 94.19 37 ASP B CA 1
ATOM 1744 C C . ASP B 1 37 ? 8.5 20.109 -4.621 1 94.19 37 ASP B C 1
ATOM 1746 O O . ASP B 1 37 ? 9.539 20.781 -4.609 1 94.19 37 ASP B O 1
ATOM 1750 N N . ILE B 1 38 ? 7.613 20.281 -5.504 1 93.62 38 ILE B N 1
ATOM 1751 C CA . ILE B 1 38 ? 7.797 21.172 -6.648 1 93.62 38 ILE B CA 1
ATOM 1752 C C . ILE B 1 38 ? 7.789 22.625 -6.184 1 93.62 38 ILE B C 1
ATOM 1754 O O . ILE B 1 38 ? 8.453 23.484 -6.781 1 93.62 38 ILE B O 1
ATOM 1758 N N . GLU B 1 39 ? 7.113 22.906 -5.137 1 93.31 39 GLU B N 1
ATOM 1759 C CA . GLU B 1 39 ? 6.977 24.281 -4.672 1 93.31 39 GLU B CA 1
ATOM 1760 C C . GLU B 1 39 ? 7.98 24.594 -3.566 1 93.31 39 GLU B C 1
ATOM 1762 O O . GLU B 1 39 ? 8.484 25.719 -3.475 1 93.31 39 GLU B O 1
ATOM 1767 N N . TYR B 1 40 ? 8.195 23.641 -2.711 1 95.31 40 TYR B N 1
ATOM 1768 C CA . TYR B 1 40 ? 9.125 23.812 -1.602 1 95.31 40 TYR B CA 1
ATOM 1769 C C . TYR B 1 40 ? 10.383 22.984 -1.804 1 95.31 40 TYR B C 1
ATOM 1771 O O . TYR B 1 40 ? 10.516 21.891 -1.225 1 95.31 40 TYR B O 1
ATOM 1779 N N . CYS B 1 41 ? 11.273 23.531 -2.553 1 95.25 41 CYS B N 1
ATOM 1780 C CA . CYS B 1 41 ? 12.508 22.828 -2.893 1 95.25 41 CYS B CA 1
ATOM 1781 C C . CYS B 1 41 ? 13.641 23.812 -3.143 1 95.25 41 CYS B C 1
ATOM 1783 O O . CYS B 1 41 ? 13.453 25.031 -3.018 1 95.25 41 CYS B O 1
ATOM 1785 N N . GLY B 1 42 ? 14.852 23.266 -3.248 1 94.56 42 GLY B N 1
ATOM 1786 C CA . GLY B 1 42 ? 15.992 24.094 -3.578 1 94.56 42 GLY B CA 1
ATOM 1787 C C . GLY B 1 42 ? 16.797 24.516 -2.361 1 94.56 42 GLY B C 1
ATOM 1788 O O . GLY B 1 42 ? 16.5 24.094 -1.243 1 94.56 42 GLY B O 1
ATOM 1789 N N . TRP B 1 43 ? 17.797 25.359 -2.648 1 95.44 43 TRP B N 1
ATOM 1790 C CA . TRP B 1 43 ? 18.688 25.844 -1.6 1 95.44 43 TRP B CA 1
ATOM 1791 C C . TRP B 1 43 ? 18 26.859 -0.702 1 95.44 43 TRP B C 1
ATOM 1793 O O . TRP B 1 43 ? 17.25 27.703 -1.186 1 95.44 43 TRP B O 1
ATOM 1803 N N . GLU B 1 44 ? 18.203 26.656 0.508 1 94.94 44 GLU B N 1
ATOM 1804 C CA . GLU B 1 44 ? 17.703 27.641 1.458 1 94.94 44 GLU B CA 1
ATOM 1805 C C . GLU B 1 44 ? 18.641 28.844 1.566 1 94.94 44 GLU B C 1
ATOM 1807 O O . GLU B 1 44 ? 19.469 28.906 2.482 1 94.94 44 GLU B O 1
ATOM 1812 N N . MET B 1 45 ? 18.469 29.812 0.704 1 93.25 45 MET B N 1
ATOM 1813 C CA . MET B 1 45 ? 19.375 30.953 0.627 1 93.25 45 MET B CA 1
ATOM 1814 C C . MET B 1 45 ? 18.891 32.094 1.52 1 93.25 45 MET B C 1
ATOM 1816 O O . MET B 1 45 ? 19.625 33.062 1.757 1 93.25 45 MET B O 1
ATOM 1820 N N . GLU B 1 46 ? 17.703 31.984 1.908 1 91.38 46 GLU B N 1
ATOM 1821 C CA . GLU B 1 46 ? 17.094 33.094 2.658 1 91.38 46 GLU B CA 1
ATOM 1822 C C . GLU B 1 46 ? 17.422 33 4.145 1 91.38 46 GLU B C 1
ATOM 1824 O O . GLU B 1 46 ? 17.219 33.938 4.898 1 91.38 46 GLU B O 1
ATOM 1829 N N . SER B 1 47 ? 17.891 31.906 4.547 1 86.88 47 SER B N 1
ATOM 1830 C CA . SER B 1 47 ? 18.234 31.719 5.953 1 86.88 47 SER B CA 1
ATOM 1831 C C . SER B 1 47 ? 19.734 31.812 6.172 1 86.88 47 SER B C 1
ATOM 1833 O O . SER B 1 47 ? 20.516 31.578 5.254 1 86.88 47 SER B O 1
ATOM 1835 N N . VAL B 1 48 ? 20.172 32.188 7.375 1 91.56 48 VAL B N 1
ATOM 1836 C CA . VAL B 1 48 ? 21.578 32.312 7.73 1 91.56 48 VAL B CA 1
ATOM 1837 C C . VAL B 1 48 ? 22.094 30.938 8.219 1 91.56 48 VAL B C 1
ATOM 1839 O O . VAL B 1 48 ? 23.297 30.75 8.414 1 91.56 48 VAL B O 1
ATOM 1842 N N . LEU B 1 49 ? 21.219 30.031 8.289 1 93.19 49 LEU B N 1
ATOM 1843 C CA . LEU B 1 49 ? 21.594 28.734 8.828 1 93.19 49 LEU B CA 1
ATOM 1844 C C . LEU B 1 49 ? 22.484 27.969 7.852 1 93.19 49 LEU B C 1
ATOM 1846 O O . LEU B 1 49 ? 22.297 28.062 6.637 1 93.19 49 LEU B O 1
ATOM 1850 N N . ARG B 1 50 ? 23.547 27.328 8.445 1 95.69 50 ARG B N 1
ATOM 1851 C CA . ARG B 1 50 ? 24.406 26.391 7.719 1 95.69 50 ARG B CA 1
ATOM 1852 C C . ARG B 1 50 ? 24.375 25.016 8.352 1 95.69 50 ARG B C 1
ATOM 1854 O O . ARG B 1 50 ? 24.156 24.875 9.555 1 95.69 50 ARG B O 1
ATOM 1861 N N . CYS B 1 51 ? 24.484 24.047 7.406 1 95.44 51 CYS B N 1
ATOM 1862 C CA . CYS B 1 51 ? 24.516 22.719 7.992 1 95.44 51 CYS B CA 1
ATOM 1863 C C . CYS B 1 51 ? 25.844 22.469 8.695 1 95.44 51 CYS B C 1
ATOM 1865 O O . CYS B 1 51 ? 26.672 23.375 8.82 1 95.44 51 CYS B O 1
ATOM 1867 N N . ARG B 1 52 ? 26.016 21.281 9.273 1 94.44 52 ARG B N 1
ATOM 1868 C CA . ARG B 1 52 ? 27.203 20.969 10.055 1 94.44 52 ARG B CA 1
ATOM 1869 C C . ARG B 1 52 ? 28.453 20.984 9.172 1 94.44 52 ARG B C 1
ATOM 1871 O O . ARG B 1 52 ? 29.578 21.125 9.664 1 94.44 52 ARG B O 1
ATOM 1878 N N . CYS B 1 53 ? 28.359 20.891 7.902 1 96 53 CYS B N 1
ATOM 1879 C CA . CYS B 1 53 ? 29.453 20.891 6.934 1 96 53 CYS B CA 1
ATOM 1880 C C . CYS B 1 53 ? 29.797 22.312 6.508 1 96 53 CYS B C 1
ATOM 1882 O O . CYS B 1 53 ? 30.75 22.516 5.75 1 96 53 CYS B O 1
ATOM 1884 N N . GLY B 1 54 ? 28.984 23.188 6.906 1 95.88 54 GLY B N 1
ATOM 1885 C CA . GLY B 1 54 ? 29.203 24.578 6.555 1 95.88 54 GLY B CA 1
ATOM 1886 C C . GLY B 1 54 ? 28.578 24.969 5.227 1 95.88 54 GLY B C 1
ATOM 1887 O O . GLY B 1 54 ? 28.938 25.984 4.633 1 95.88 54 GLY B O 1
ATOM 1888 N N . LEU B 1 55 ? 27.641 24.25 4.828 1 96.25 55 LEU B N 1
ATOM 1889 C CA . LEU B 1 55 ? 27.016 24.469 3.523 1 96.25 55 LEU B CA 1
ATOM 1890 C C . LEU B 1 55 ? 25.625 25.047 3.674 1 96.25 55 LEU B C 1
ATOM 1892 O O . LEU B 1 55 ? 25.047 25.016 4.766 1 96.25 55 LEU B O 1
ATOM 1896 N N . ILE B 1 56 ? 25.141 25.641 2.537 1 96.62 56 ILE B N 1
ATOM 1897 C CA . ILE B 1 56 ? 23.75 26.094 2.5 1 96.62 56 ILE B CA 1
ATOM 1898 C C . ILE B 1 56 ? 22.812 24.891 2.48 1 96.62 56 ILE B C 1
ATOM 1900 O O . ILE B 1 56 ? 22.938 24.016 1.614 1 96.62 56 ILE B O 1
ATOM 1904 N N . PRO B 1 57 ? 21.922 24.797 3.43 1 96.31 57 PRO B N 1
ATOM 1905 C CA . PRO B 1 57 ? 21.016 23.656 3.449 1 96.31 57 PRO B CA 1
ATOM 1906 C C . PRO B 1 57 ? 19.953 23.719 2.348 1 96.31 57 PRO B C 1
ATOM 1908 O O . PRO B 1 57 ? 19.844 24.734 1.657 1 96.31 57 PRO B O 1
ATOM 1911 N N . VAL B 1 58 ? 19.25 22.609 2.201 1 96.31 58 VAL B N 1
ATOM 1912 C CA . VAL B 1 58 ? 18.234 22.5 1.157 1 96.31 58 VAL B CA 1
ATOM 1913 C C . VAL B 1 58 ? 16.859 22.297 1.789 1 96.31 58 VAL B C 1
ATOM 1915 O O . VAL B 1 58 ? 16.75 21.75 2.889 1 96.31 58 VAL B O 1
ATOM 1918 N N . ARG B 1 59 ? 15.852 22.781 1.04 1 96.38 59 ARG B N 1
ATOM 1919 C CA . ARG B 1 59 ? 14.461 22.641 1.455 1 96.38 59 ARG B CA 1
ATOM 1920 C C . ARG B 1 59 ? 13.93 21.25 1.092 1 96.38 59 ARG B C 1
ATOM 1922 O O . ARG B 1 59 ? 14.07 20.812 -0.049 1 96.38 59 ARG B O 1
ATOM 1929 N N . ARG B 1 60 ? 13.32 20.578 2.141 1 95.06 60 ARG B N 1
ATOM 1930 C CA . ARG B 1 60 ? 12.781 19.234 1.946 1 95.06 60 ARG B CA 1
ATOM 1931 C C . ARG B 1 60 ? 11.438 19.078 2.643 1 95.06 60 ARG B C 1
ATOM 1933 O O . ARG B 1 60 ? 11.117 19.828 3.568 1 95.06 60 ARG B O 1
ATOM 1940 N N . VAL B 1 61 ? 10.664 18.125 2.113 1 97.06 61 VAL B N 1
ATOM 1941 C CA . VAL B 1 61 ? 9.391 17.766 2.734 1 97.06 61 VAL B CA 1
ATOM 1942 C C . VAL B 1 61 ? 9.469 16.344 3.279 1 97.06 61 VAL B C 1
ATOM 1944 O O . VAL B 1 61 ? 9.859 15.414 2.564 1 97.06 61 VAL B O 1
ATOM 1947 N N . ALA B 1 62 ? 9.109 16.203 4.531 1 96.44 62 ALA B N 1
ATOM 1948 C CA . ALA B 1 62 ? 9.18 14.898 5.176 1 96.44 62 ALA B CA 1
ATOM 1949 C C . ALA B 1 62 ? 8.156 13.938 4.582 1 96.44 62 ALA B C 1
ATOM 1951 O O . ALA B 1 62 ? 7.02 14.328 4.297 1 96.44 62 ALA B O 1
ATOM 1952 N N . PHE B 1 63 ? 8.602 12.797 4.371 1 96.94 63 PHE B N 1
ATOM 1953 C CA . PHE B 1 63 ? 7.766 11.742 3.807 1 96.94 63 PHE B CA 1
ATOM 1954 C C . PHE B 1 63 ? 7.988 10.43 4.539 1 96.94 63 PHE B C 1
ATOM 1956 O O . PHE B 1 63 ? 8.438 9.445 3.943 1 96.94 63 PHE B O 1
ATOM 1963 N N . GLU B 1 64 ? 7.598 10.609 5.855 1 94.62 64 GLU B N 1
ATOM 1964 C CA . GLU B 1 64 ? 7.777 9.477 6.754 1 94.62 64 GLU B CA 1
ATOM 1965 C C . GLU B 1 64 ? 6.84 9.57 7.957 1 94.62 64 GLU B C 1
ATOM 1967 O O . GLU B 1 64 ? 6.867 10.555 8.695 1 94.62 64 GLU B O 1
ATOM 1972 N N . GLY B 1 65 ? 6.02 8.547 8.086 1 94.44 65 GLY B N 1
ATOM 1973 C CA . GLY B 1 65 ? 5.184 8.445 9.266 1 94.44 65 GLY B CA 1
ATOM 1974 C C . GLY B 1 65 ? 4.379 9.703 9.531 1 94.44 65 GLY B C 1
ATOM 1975 O O . GLY B 1 65 ? 3.811 10.289 8.609 1 94.44 65 GLY B O 1
ATOM 1976 N N . CYS B 1 66 ? 4.438 10.172 10.805 1 94.75 66 CYS B N 1
ATOM 1977 C CA . CYS B 1 66 ? 3.623 11.297 11.25 1 94.75 66 CYS B CA 1
ATOM 1978 C C . CYS B 1 66 ? 4.242 12.617 10.805 1 94.75 66 CYS B C 1
ATOM 1980 O O . CYS B 1 66 ? 3.611 13.672 10.922 1 94.75 66 CYS B O 1
ATOM 1982 N N . PHE B 1 67 ? 5.359 12.539 10.141 1 94.75 67 PHE B N 1
ATOM 1983 C CA . PHE B 1 67 ? 6.051 13.742 9.695 1 94.75 67 PHE B CA 1
ATOM 1984 C C . PHE B 1 67 ? 5.656 14.094 8.266 1 94.75 67 PHE B C 1
ATOM 1986 O O . PHE B 1 67 ? 6.02 15.156 7.766 1 94.75 67 PHE B O 1
ATOM 1993 N N . THR B 1 68 ? 4.879 13.266 7.746 1 97.06 68 THR B N 1
ATOM 1994 C CA . THR B 1 68 ? 4.539 13.414 6.336 1 97.06 68 THR B CA 1
ATOM 1995 C C . THR B 1 68 ? 3.961 14.797 6.059 1 97.06 68 THR B C 1
ATOM 1997 O O . THR B 1 68 ? 3.029 15.234 6.738 1 97.06 68 THR B O 1
ATOM 2000 N N . GLY B 1 69 ? 4.594 15.469 5.113 1 96.81 69 GLY B N 1
ATOM 2001 C CA . GLY B 1 69 ? 4.086 16.75 4.668 1 96.81 69 GLY B CA 1
ATOM 2002 C C . GLY B 1 69 ? 4.742 17.938 5.363 1 96.81 69 GLY B C 1
ATOM 2003 O O . GLY B 1 69 ? 4.562 19.078 4.953 1 96.81 69 GLY B O 1
ATOM 2004 N N . ARG B 1 70 ? 5.512 17.688 6.398 1 96.12 70 ARG B N 1
ATOM 2005 C CA . ARG B 1 70 ? 6.156 18.766 7.137 1 96.12 70 ARG B CA 1
ATOM 2006 C C . ARG B 1 70 ? 7.406 19.266 6.414 1 96.12 70 ARG B C 1
ATOM 2008 O O . ARG B 1 70 ? 8.211 18.453 5.934 1 96.12 70 ARG B O 1
ATOM 2015 N N . ARG B 1 71 ? 7.543 20.547 6.445 1 95.5 71 ARG B N 1
ATOM 2016 C CA . ARG B 1 71 ? 8.688 21.156 5.781 1 95.5 71 ARG B CA 1
ATOM 2017 C C . ARG B 1 71 ? 9.875 21.266 6.727 1 95.5 71 ARG B C 1
ATOM 2019 O O . ARG B 1 71 ? 9.719 21.594 7.906 1 95.5 71 ARG B O 1
ATOM 2026 N N . PHE B 1 72 ? 11.062 20.922 6.102 1 95.06 72 PHE B N 1
ATOM 2027 C CA . PHE B 1 72 ? 12.297 21.062 6.859 1 95.06 72 PHE B CA 1
ATOM 2028 C C . PHE B 1 72 ? 13.469 21.359 5.934 1 95.06 72 PHE B C 1
ATOM 2030 O O . PHE B 1 72 ? 13.328 21.297 4.711 1 95.06 72 PHE B O 1
ATOM 2037 N N . ILE B 1 73 ? 14.531 21.828 6.512 1 94.75 73 ILE B N 1
ATOM 2038 C CA . ILE B 1 73 ? 15.766 22.016 5.766 1 94.75 73 ILE B CA 1
ATOM 2039 C C . ILE B 1 73 ? 16.844 21.094 6.328 1 94.75 73 ILE B C 1
ATOM 2041 O O . ILE B 1 73 ? 16.875 20.812 7.527 1 94.75 73 ILE B O 1
ATOM 2045 N N . SER B 1 74 ? 17.641 20.609 5.418 1 94.31 74 SER B N 1
ATOM 2046 C CA . SER B 1 74 ? 18.703 19.703 5.809 1 94.31 74 SER B CA 1
ATOM 2047 C C . SER B 1 74 ? 19.906 19.812 4.863 1 94.31 74 SER B C 1
ATOM 2049 O O . SER B 1 74 ? 19.859 20.578 3.9 1 94.31 74 SER B O 1
ATOM 2051 N N . CYS B 1 75 ? 20.859 19.062 5.301 1 96 75 CYS B N 1
ATOM 2052 C CA . CYS B 1 75 ? 22.094 19.062 4.52 1 96 75 CYS B CA 1
ATOM 2053 C C . CYS B 1 75 ? 21.828 18.672 3.072 1 96 75 CYS B C 1
ATOM 2055 O O . CYS B 1 75 ? 21.031 17.766 2.807 1 96 75 CYS B O 1
ATOM 2057 N N . CYS B 1 76 ? 22.562 19.328 2.154 1 94.44 76 CYS B N 1
ATOM 2058 C CA . CYS B 1 76 ? 22.344 19.109 0.726 1 94.44 76 CYS B CA 1
ATOM 2059 C C . CYS B 1 76 ? 23.016 17.812 0.267 1 94.44 76 CYS B C 1
ATOM 2061 O O . CYS B 1 76 ? 22.719 17.312 -0.817 1 94.44 76 CYS B O 1
ATOM 2063 N N . ASN B 1 77 ? 23.859 17.312 1.158 1 92.69 77 ASN B N 1
ATOM 2064 C CA . ASN B 1 77 ? 24.5 16.062 0.796 1 92.69 77 ASN B CA 1
ATOM 2065 C C . ASN B 1 77 ? 23.516 14.898 0.805 1 92.69 77 ASN B C 1
ATOM 2067 O O . ASN B 1 77 ? 22.453 14.992 1.41 1 92.69 77 ASN B O 1
ATOM 2071 N N . GLU B 1 78 ? 23.875 13.938 -0.037 1 86.19 78 GLU B N 1
ATOM 2072 C CA . GLU B 1 78 ? 22.953 12.812 -0.131 1 86.19 78 GLU B CA 1
ATOM 2073 C C . GLU B 1 78 ? 23.516 11.57 0.551 1 86.19 78 GLU B C 1
ATOM 2075 O O . GLU B 1 78 ? 24.734 11.422 0.667 1 86.19 78 GLU B O 1
ATOM 2080 N N . ASP B 1 79 ? 22.578 10.82 1.079 1 81.44 79 ASP B N 1
ATOM 2081 C CA . ASP B 1 79 ? 22.844 9.484 1.612 1 81.44 79 ASP B CA 1
ATOM 2082 C C . ASP B 1 79 ? 23.906 9.531 2.701 1 81.44 79 ASP B C 1
ATOM 2084 O O . ASP B 1 79 ? 23.781 10.273 3.68 1 81.44 79 ASP B O 1
ATOM 2088 N N . GLU B 1 80 ? 25.109 8.781 2.504 1 83.12 80 GLU B N 1
ATOM 2089 C CA . GLU B 1 80 ? 26.109 8.555 3.533 1 83.12 80 GLU B CA 1
ATOM 2090 C C . GLU B 1 80 ? 26.922 9.82 3.797 1 83.12 80 GLU B C 1
ATOM 2092 O O . GLU B 1 80 ? 27.531 9.969 4.859 1 83.12 80 GLU B O 1
ATOM 2097 N N . THR B 1 81 ? 26.922 10.766 2.99 1 90.19 81 THR B N 1
ATOM 2098 C CA . THR B 1 81 ? 27.734 11.977 3.145 1 90.19 81 THR B CA 1
ATOM 2099 C C . THR B 1 81 ? 26.906 13.094 3.77 1 90.19 81 THR B C 1
ATOM 2101 O O . THR B 1 81 ? 27.422 14.172 4.07 1 90.19 81 THR B O 1
ATOM 2104 N N . ARG B 1 82 ? 25.609 12.844 4.02 1 91.44 82 ARG B N 1
ATOM 2105 C CA . ARG B 1 82 ? 24.719 13.836 4.605 1 91.44 82 ARG B CA 1
ATOM 2106 C C . ARG B 1 82 ? 24.953 13.961 6.105 1 91.44 82 ARG B C 1
ATOM 2108 O O . ARG B 1 82 ? 24.953 12.961 6.824 1 91.44 82 ARG B O 1
ATOM 2115 N N . CYS B 1 83 ? 25.156 15.156 6.57 1 94.5 83 CYS B N 1
ATOM 2116 C CA . CYS B 1 83 ? 25.297 15.336 8.008 1 94.5 83 CYS B CA 1
ATOM 2117 C C . CYS B 1 83 ? 23.922 15.289 8.695 1 94.5 83 CYS B C 1
ATOM 2119 O O . CYS B 1 83 ? 22.891 15.195 8.023 1 94.5 83 CYS B O 1
ATOM 2121 N N . ASP B 1 84 ? 23.859 15.445 10.055 1 90.88 84 ASP B N 1
ATOM 2122 C CA . ASP B 1 84 ? 22.609 15.234 10.773 1 90.88 84 ASP B CA 1
ATOM 2123 C C . ASP B 1 84 ? 21.922 16.562 11.094 1 90.88 84 ASP B C 1
ATOM 2125 O O . ASP B 1 84 ? 21.062 16.625 11.969 1 90.88 84 ASP B O 1
ATOM 2129 N N . PHE B 1 85 ? 22.328 17.641 10.344 1 93.88 85 PHE B N 1
ATOM 2130 C CA . PHE B 1 85 ? 21.688 18.938 10.531 1 93.88 85 PHE B CA 1
ATOM 2131 C C . PHE B 1 85 ? 20.234 18.906 10.047 1 93.88 85 PHE B C 1
ATOM 2133 O O . PHE B 1 85 ? 19.969 18.438 8.945 1 93.88 85 PHE B O 1
ATOM 2140 N N . ILE B 1 86 ? 19.328 19.375 10.867 1 93.81 86 ILE B N 1
ATOM 2141 C CA . ILE B 1 86 ? 17.922 19.453 10.5 1 93.81 86 ILE B CA 1
ATOM 2142 C C . ILE B 1 86 ? 17.266 20.625 11.234 1 93.81 86 ILE B C 1
ATOM 2144 O O . ILE B 1 86 ? 17.547 20.859 12.414 1 93.81 86 ILE B O 1
ATOM 2148 N N . SER B 1 87 ? 16.578 21.328 10.516 1 93 87 SER B N 1
ATOM 2149 C CA . SER B 1 87 ? 15.75 22.391 11.086 1 93 87 SER B CA 1
ATOM 2150 C C . SER B 1 87 ? 14.328 22.328 10.539 1 93 87 SER B C 1
ATOM 2152 O O . SER B 1 87 ? 14.109 22.453 9.336 1 93 87 SER B O 1
ATOM 2154 N N . CYS B 1 88 ? 13.375 22.266 11.453 1 92.62 88 CYS B N 1
ATOM 2155 C CA . CYS B 1 88 ? 11.984 22.078 11.055 1 92.62 88 CYS B CA 1
ATOM 2156 C C . CYS B 1 88 ? 11.297 23.422 10.859 1 92.62 88 CYS B C 1
ATOM 2158 O O . CYS B 1 88 ? 11.492 24.344 11.656 1 92.62 88 CYS B O 1
ATOM 2160 N N . TYR B 1 89 ? 10.57 23.5 9.781 1 91.44 89 TYR B N 1
ATOM 2161 C CA . TYR B 1 89 ? 9.805 24.719 9.492 1 91.44 89 TYR B CA 1
ATOM 2162 C C . TYR B 1 89 ? 8.391 24.625 10.062 1 91.44 89 TYR B C 1
ATOM 2164 O O . TYR B 1 89 ? 7.844 25.609 10.547 1 91.44 89 TYR B O 1
ATOM 2172 N N . ASP B 1 90 ? 7.754 23.469 9.992 1 93.38 90 ASP B N 1
ATOM 2173 C CA . ASP B 1 90 ? 6.363 23.281 10.383 1 93.38 90 ASP B CA 1
ATOM 2174 C C . ASP B 1 90 ? 6.262 22.625 11.758 1 93.38 90 ASP B C 1
ATOM 2176 O O . ASP B 1 90 ? 7.082 21.781 12.109 1 93.38 90 ASP B O 1
ATOM 2180 N N . PRO B 1 91 ? 5.188 23.016 12.5 1 91.81 91 PRO B N 1
ATOM 2181 C CA . PRO B 1 91 ? 4.914 22.312 13.75 1 91.81 91 PRO B CA 1
ATOM 2182 C C . PRO B 1 91 ? 4.352 20.906 13.531 1 91.81 91 PRO B C 1
ATOM 2184 O O . PRO B 1 91 ? 4.121 20.5 12.391 1 91.81 91 PRO B O 1
ATOM 2187 N N . GLU B 1 92 ? 4.141 20.281 14.664 1 92.88 92 GLU B N 1
ATOM 2188 C CA . GLU B 1 92 ? 3.514 18.969 14.602 1 92.88 92 GLU B CA 1
ATOM 2189 C C . GLU B 1 92 ? 2.078 19.062 14.094 1 92.88 92 GLU B C 1
ATOM 2191 O O . GLU B 1 92 ? 1.397 20.062 14.336 1 92.88 92 GLU B O 1
ATOM 2196 N N . TRP B 1 93 ? 1.712 18.047 13.43 1 94.81 93 TRP B N 1
ATOM 2197 C CA . TRP B 1 93 ? 0.323 17.969 12.992 1 94.81 93 TRP B CA 1
ATOM 2198 C C . TRP B 1 93 ? -0.607 17.719 14.18 1 94.81 93 TRP B C 1
ATOM 2200 O O . TRP B 1 93 ? -0.181 17.203 15.211 1 94.81 93 TRP B O 1
ATOM 2210 N N . PRO B 1 94 ? -1.894 18.109 13.969 1 94.69 94 PRO B N 1
ATOM 2211 C CA . PRO B 1 94 ? -2.838 17.734 15.031 1 94.69 94 PRO B CA 1
ATOM 2212 C C . PRO B 1 94 ? -2.932 16.234 15.242 1 94.69 94 PRO B C 1
ATOM 2214 O O . PRO B 1 94 ? -2.68 15.453 14.32 1 94.69 94 PRO B O 1
ATOM 2217 N N . PRO B 1 95 ? -3.297 15.852 16.406 1 94.25 95 PRO B N 1
ATOM 2218 C CA . PRO B 1 95 ? -3.307 14.422 16.75 1 94.25 95 PRO B CA 1
ATOM 2219 C C . PRO B 1 95 ? -4.145 13.594 15.781 1 94.25 95 PRO B C 1
ATOM 2221 O O . PRO B 1 95 ? -3.783 12.453 15.461 1 94.25 95 PRO B O 1
ATOM 2224 N N . THR B 1 96 ? -5.246 14.086 15.344 1 94.69 96 THR B N 1
ATOM 2225 C CA . THR B 1 96 ? -6.113 13.344 14.43 1 94.69 96 THR B CA 1
ATOM 2226 C C . THR B 1 96 ? -5.383 13.039 13.125 1 94.69 96 THR B C 1
ATOM 2228 O O . THR B 1 96 ? -5.492 11.938 12.594 1 94.69 96 THR B O 1
ATOM 2231 N N . MET B 1 97 ? -4.672 14.023 12.672 1 95.88 97 MET B N 1
ATOM 2232 C CA . MET B 1 97 ? -3.893 13.828 11.453 1 95.88 97 MET B CA 1
ATOM 2233 C C . MET B 1 97 ? -2.773 12.82 11.68 1 95.88 97 MET B C 1
ATOM 2235 O O . MET B 1 97 ? -2.525 11.961 10.836 1 95.88 97 MET B O 1
ATOM 2239 N N . GLU B 1 98 ? -2.145 12.945 12.797 1 95.94 98 GLU B N 1
ATOM 2240 C CA . GLU B 1 98 ? -1.058 12.023 13.094 1 95.94 98 GLU B CA 1
ATOM 2241 C C . GLU B 1 98 ? -1.558 10.578 13.133 1 95.94 98 GLU B C 1
ATOM 2243 O O . GLU B 1 98 ? -0.919 9.68 12.586 1 95.94 98 GLU B O 1
ATOM 2248 N N . ARG B 1 99 ? -2.656 10.406 13.734 1 96.69 99 ARG B N 1
ATOM 2249 C CA . ARG B 1 99 ? -3.217 9.055 13.805 1 96.69 99 ARG B CA 1
ATOM 2250 C C . ARG B 1 99 ? -3.643 8.562 12.43 1 96.69 99 ARG B C 1
ATOM 2252 O O . ARG B 1 99 ? -3.488 7.387 12.109 1 96.69 99 ARG B O 1
ATOM 2259 N N . ALA B 1 100 ? -4.152 9.461 11.648 1 97 100 ALA B N 1
ATOM 2260 C CA . ALA B 1 100 ? -4.543 9.102 10.289 1 97 100 ALA B CA 1
ATOM 2261 C C . ALA B 1 100 ? -3.328 8.703 9.453 1 97 100 ALA B C 1
ATOM 2263 O O . ALA B 1 100 ? -3.375 7.727 8.703 1 97 100 ALA B O 1
ATOM 2264 N N . LEU B 1 101 ? -2.322 9.445 9.617 1 97 101 LEU B N 1
ATOM 2265 C CA . LEU B 1 101 ? -1.096 9.141 8.891 1 97 101 LEU B CA 1
ATOM 2266 C C . LEU B 1 101 ? -0.524 7.797 9.32 1 97 101 LEU B C 1
ATOM 2268 O O . LEU B 1 101 ? -0.071 7.012 8.484 1 97 101 LEU B O 1
ATOM 2272 N N . GLU B 1 102 ? -0.515 7.629 10.609 1 95.94 102 GLU B N 1
ATOM 2273 C CA . GLU B 1 102 ? -0.042 6.344 11.109 1 95.94 102 GLU B CA 1
ATOM 2274 C C . GLU B 1 102 ? -0.83 5.188 10.5 1 95.94 102 GLU B C 1
ATOM 2276 O O . GLU B 1 102 ? -0.25 4.176 10.102 1 95.94 102 GLU B O 1
ATOM 2281 N N . LYS B 1 103 ? -2.064 5.285 10.453 1 96.19 103 LYS B N 1
ATOM 2282 C CA . LYS B 1 103 ? -2.922 4.258 9.867 1 96.19 103 LYS B CA 1
ATOM 2283 C C . LYS B 1 103 ? -2.627 4.07 8.383 1 96.19 103 LYS B C 1
ATOM 2285 O O . LYS B 1 103 ? -2.545 2.941 7.895 1 96.19 103 LYS B O 1
ATOM 2290 N N . LEU B 1 104 ? -2.496 5.141 7.711 1 96.19 104 LEU B N 1
ATOM 2291 C CA . LEU B 1 104 ? -2.256 5.094 6.273 1 96.19 104 LEU B CA 1
ATOM 2292 C C . LEU B 1 104 ? -0.923 4.422 5.965 1 96.19 104 LEU B C 1
ATOM 2294 O O . LEU B 1 104 ? -0.848 3.557 5.09 1 96.19 104 LEU B O 1
ATOM 2298 N N . TRP B 1 105 ? 0.107 4.777 6.656 1 95.56 105 TRP B N 1
ATOM 2299 C CA . TRP B 1 105 ? 1.411 4.141 6.488 1 95.56 105 TRP B C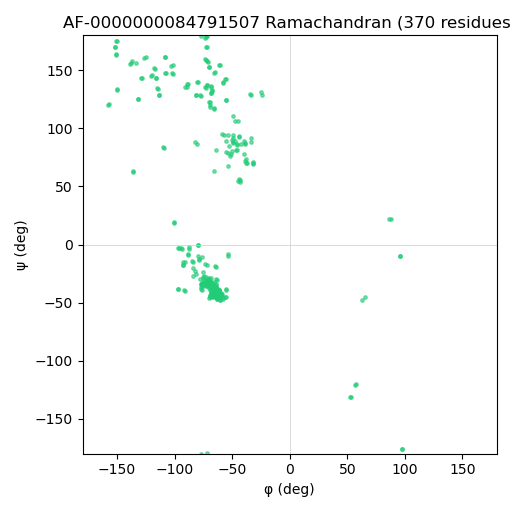A 1
ATOM 2300 C C . TRP B 1 105 ? 1.355 2.67 6.887 1 95.56 105 TRP B C 1
ATOM 2302 O O . TRP B 1 105 ? 1.966 1.82 6.234 1 95.56 105 TRP B O 1
ATOM 2312 N N . GLY B 1 106 ? 0.614 2.445 7.93 1 94 106 GLY B N 1
ATOM 2313 C CA . GLY B 1 106 ? 0.439 1.062 8.344 1 94 106 GLY B CA 1
ATOM 2314 C C . GLY B 1 106 ? -0.232 0.202 7.293 1 94 106 GLY B C 1
ATOM 2315 O O . GLY B 1 106 ? 0.161 -0.947 7.078 1 94 106 GLY B O 1
ATOM 2316 N N . MET B 1 107 ? -1.193 0.688 6.688 1 91.75 107 MET B N 1
ATOM 2317 C CA . MET B 1 107 ? -1.895 -0.008 5.613 1 91.75 107 MET B CA 1
ATOM 2318 C C . MET B 1 107 ? -0.953 -0.306 4.449 1 91.75 107 MET B C 1
ATOM 2320 O O . MET B 1 107 ? -1.008 -1.388 3.863 1 91.75 107 MET B O 1
ATOM 2324 N N . GLY B 1 108 ? -0.189 0.687 4.176 1 90.5 108 GLY B N 1
ATOM 2325 C CA . GLY B 1 108 ? 0.79 0.479 3.121 1 90.5 108 GLY B CA 1
ATOM 2326 C C . GLY B 1 108 ? 1.749 -0.659 3.412 1 90.5 108 GLY B C 1
ATOM 2327 O O . GLY B 1 108 ? 2.021 -1.486 2.541 1 90.5 108 GLY B O 1
ATOM 2328 N N . GLU B 1 109 ? 2.191 -0.665 4.617 1 89 109 GLU B N 1
ATOM 2329 C CA . GLU B 1 109 ? 3.113 -1.719 5.027 1 89 109 GLU B CA 1
ATOM 2330 C C . GLU B 1 109 ? 2.434 -3.084 5.02 1 89 109 GLU B C 1
ATOM 2332 O O . GLU B 1 109 ? 3.035 -4.082 4.617 1 89 109 GLU B O 1
ATOM 2337 N N . ALA B 1 110 ? 1.26 -3.125 5.516 1 88.19 110 ALA B N 1
ATOM 2338 C CA . ALA B 1 110 ? 0.503 -4.375 5.551 1 88.19 110 ALA B CA 1
ATOM 2339 C C . ALA B 1 110 ? 0.274 -4.918 4.145 1 88.19 110 ALA B C 1
ATOM 2341 O O . ALA B 1 110 ? 0.397 -6.121 3.91 1 88.19 110 ALA B O 1
ATOM 2342 N N . LYS B 1 111 ? -0.074 -4.066 3.254 1 86.81 111 LYS B N 1
ATOM 2343 C CA . LYS B 1 111 ? -0.281 -4.477 1.868 1 86.81 111 LYS B CA 1
ATOM 2344 C C . LYS B 1 111 ? 1.003 -5.039 1.264 1 86.81 111 LYS B C 1
ATOM 2346 O O . LYS B 1 111 ? 0.966 -6.02 0.514 1 86.81 111 LYS B O 1
ATOM 2351 N N . GLU B 1 112 ? 2.107 -4.441 1.581 1 84.88 112 GLU B N 1
ATOM 2352 C CA . GLU B 1 112 ? 3.398 -4.93 1.103 1 84.88 112 GLU B CA 1
ATOM 2353 C C . GLU B 1 112 ? 3.68 -6.34 1.616 1 84.88 112 GLU B C 1
ATOM 2355 O O . GLU B 1 112 ? 4.117 -7.207 0.857 1 84.88 112 GLU B O 1
ATOM 2360 N N . LYS B 1 113 ? 3.371 -6.527 2.836 1 86.19 113 LYS B N 1
ATOM 2361 C CA . LYS B 1 113 ? 3.568 -7.844 3.438 1 86.19 113 LYS B CA 1
ATOM 2362 C C . LYS B 1 113 ? 2.645 -8.875 2.803 1 86.19 113 LYS B C 1
ATOM 2364 O O . LYS B 1 113 ? 3.059 -10.008 2.543 1 86.19 113 LYS B O 1
ATOM 2369 N N . GLN B 1 114 ? 1.436 -8.477 2.555 1 84.31 114 GLN B N 1
ATOM 2370 C CA . GLN B 1 114 ? 0.469 -9.375 1.93 1 84.31 114 GLN B CA 1
ATOM 2371 C C . GLN B 1 114 ? 0.922 -9.781 0.531 1 84.31 114 GLN B C 1
ATOM 2373 O O . GLN B 1 114 ? 0.823 -10.953 0.157 1 84.31 114 GLN B O 1
ATOM 2378 N N . VAL B 1 115 ? 1.403 -8.812 -0.146 1 82.38 115 VAL B N 1
ATOM 2379 C CA . VAL B 1 115 ? 1.893 -9.07 -1.496 1 82.38 115 VAL B CA 1
ATOM 2380 C C . VAL B 1 115 ? 3.029 -10.086 -1.445 1 82.38 115 VAL B C 1
ATOM 2382 O O . VAL B 1 115 ? 3.035 -11.062 -2.205 1 82.38 115 VAL B O 1
ATOM 2385 N N . HIS B 1 116 ? 3.945 -9.867 -0.568 1 82.56 116 HIS B N 1
ATOM 2386 C CA . HIS B 1 116 ? 5.082 -10.773 -0.446 1 82.56 116 HIS B CA 1
ATOM 2387 C C . HIS B 1 116 ? 4.629 -12.18 -0.067 1 82.56 116 HIS B C 1
ATOM 2389 O O . HIS B 1 116 ? 5.133 -13.164 -0.61 1 82.56 116 HIS B O 1
ATOM 2395 N N . ALA B 1 117 ? 3.672 -12.258 0.782 1 83.62 117 ALA B N 1
ATOM 2396 C CA . ALA B 1 117 ? 3.164 -13.555 1.234 1 83.62 117 ALA B CA 1
ATOM 2397 C C . ALA B 1 117 ? 2.467 -14.297 0.099 1 83.62 117 ALA B C 1
ATOM 2399 O O . ALA B 1 117 ? 2.672 -15.5 -0.083 1 83.62 117 ALA B O 1
ATOM 2400 N N . GLU B 1 118 ? 1.655 -13.602 -0.629 1 83.94 118 GLU B N 1
ATOM 2401 C CA . GLU B 1 118 ? 0.929 -14.211 -1.742 1 83.94 118 GLU B CA 1
ATOM 2402 C C . GLU B 1 118 ? 1.884 -14.664 -2.842 1 83.94 118 GLU B C 1
ATOM 2404 O O . GLU B 1 118 ? 1.727 -15.758 -3.393 1 83.94 118 GLU B O 1
ATOM 2409 N N . LEU B 1 119 ? 2.809 -13.875 -3.139 1 81.19 119 LEU B N 1
ATOM 2410 C CA . LEU B 1 119 ? 3.799 -14.242 -4.145 1 81.19 119 LEU B CA 1
ATOM 2411 C C . LEU B 1 119 ? 4.586 -15.477 -3.711 1 81.19 119 LEU B C 1
ATOM 2413 O O . LEU B 1 119 ? 4.832 -16.375 -4.516 1 81.19 119 LEU B O 1
ATOM 2417 N N . ASN B 1 120 ? 4.973 -15.547 -2.49 1 81.19 120 ASN B N 1
ATOM 2418 C CA . ASN B 1 120 ? 5.691 -16.703 -1.955 1 81.19 120 ASN B CA 1
ATOM 2419 C C . ASN B 1 120 ? 4.844 -17.969 -2.016 1 81.19 120 ASN B C 1
ATOM 2421 O O . ASN B 1 120 ? 5.348 -19.031 -2.344 1 81.19 120 ASN B O 1
ATOM 2425 N N . SER B 1 121 ? 3.596 -17.812 -1.719 1 83.5 121 SER B N 1
ATOM 2426 C CA . SER B 1 121 ? 2.684 -18.953 -1.767 1 83.5 121 SER B CA 1
ATOM 2427 C C . SER B 1 121 ? 2.57 -19.516 -3.182 1 83.5 121 SER B C 1
ATOM 2429 O O . SER B 1 121 ? 2.633 -20.719 -3.383 1 83.5 121 SER B O 1
ATOM 2431 N N . LEU B 1 122 ? 2.387 -18.641 -4.125 1 80.81 122 LEU B N 1
ATOM 2432 C CA . LEU B 1 122 ? 2.258 -19.047 -5.52 1 80.81 122 LEU B CA 1
ATOM 2433 C C . LEU B 1 122 ? 3.559 -19.672 -6.023 1 80.81 122 LEU B C 1
ATOM 2435 O O . LEU B 1 122 ? 3.539 -20.672 -6.738 1 80.81 122 LEU B O 1
ATOM 2439 N N . MET B 1 123 ? 4.645 -19.094 -5.664 1 80.44 123 MET B N 1
ATOM 2440 C CA . MET B 1 123 ? 5.941 -19.625 -6.074 1 80.44 123 MET B CA 1
ATOM 2441 C C . MET B 1 123 ? 6.156 -21.031 -5.512 1 80.44 123 MET B C 1
ATOM 2443 O O . MET B 1 123 ? 6.664 -21.906 -6.207 1 80.44 123 MET B O 1
ATOM 2447 N N . ASN B 1 124 ? 5.77 -21.312 -4.328 1 79.12 124 ASN B N 1
ATOM 2448 C CA . ASN B 1 124 ? 5.871 -22.625 -3.715 1 79.12 124 ASN B CA 1
ATOM 2449 C C . ASN B 1 124 ? 5 -23.656 -4.438 1 79.12 124 ASN B C 1
ATOM 2451 O O . ASN B 1 124 ? 5.418 -24.797 -4.645 1 79.12 124 ASN B O 1
ATOM 2455 N N . LYS B 1 125 ? 3.828 -23.219 -4.797 1 80.88 125 LYS B N 1
ATOM 2456 C CA . LYS B 1 125 ? 2.938 -24.109 -5.535 1 80.88 125 LYS B CA 1
ATOM 2457 C C . LYS B 1 125 ? 3.531 -24.484 -6.891 1 80.88 125 LYS B C 1
ATOM 2459 O O . LYS B 1 125 ? 3.451 -25.641 -7.316 1 80.88 125 LYS B O 1
ATOM 2464 N N . MET B 1 126 ? 4.102 -23.531 -7.52 1 79.25 126 MET B N 1
ATOM 2465 C CA . MET B 1 126 ? 4.738 -23.781 -8.812 1 79.25 126 MET B CA 1
ATOM 2466 C C . MET B 1 126 ? 5.891 -24.766 -8.664 1 79.25 126 MET B C 1
ATOM 2468 O O . MET B 1 126 ? 6.043 -25.672 -9.492 1 79.25 126 MET B O 1
ATOM 2472 N N . LEU B 1 127 ? 6.645 -24.609 -7.637 1 78.62 127 LEU B N 1
ATOM 2473 C CA . LEU B 1 127 ? 7.766 -25.5 -7.383 1 78.62 127 LEU B CA 1
ATOM 2474 C C . LEU B 1 127 ? 7.277 -26.922 -7.094 1 78.62 127 LEU B C 1
ATOM 2476 O O . LEU B 1 127 ? 7.871 -27.891 -7.562 1 78.62 127 LEU B O 1
ATOM 2480 N N . GLU B 1 128 ? 6.27 -27.047 -6.324 1 78.12 128 GLU B N 1
ATOM 2481 C CA . GLU B 1 128 ? 5.688 -28.359 -6.027 1 78.12 128 GLU B CA 1
ATOM 2482 C C . GLU B 1 128 ? 5.215 -29.047 -7.297 1 78.12 128 GLU B C 1
ATOM 2484 O O . GLU B 1 128 ? 5.438 -30.25 -7.473 1 78.12 128 GLU B O 1
ATOM 2489 N N . ASP B 1 129 ? 4.59 -28.359 -8.211 1 75.81 129 ASP B N 1
ATOM 2490 C CA . ASP B 1 129 ? 4.098 -28.922 -9.461 1 75.81 129 ASP B CA 1
ATOM 2491 C C . ASP B 1 129 ? 5.25 -29.391 -10.344 1 75.81 129 ASP B C 1
ATOM 2493 O O . ASP B 1 129 ? 5.176 -30.453 -10.969 1 75.81 129 ASP B O 1
ATOM 2497 N N . LYS B 1 130 ? 6.305 -28.609 -10.367 1 73.62 130 LYS B N 1
ATOM 2498 C CA . LYS B 1 130 ? 7.473 -28.984 -11.156 1 73.62 130 LYS B CA 1
ATOM 2499 C C . LYS B 1 130 ? 8.109 -30.266 -10.625 1 73.62 130 LYS B C 1
ATOM 2501 O O . LYS B 1 130 ? 8.508 -31.125 -11.398 1 73.62 130 LYS B O 1
ATOM 2506 N N . LEU B 1 131 ? 8.141 -30.328 -9.32 1 76.75 131 LEU B N 1
ATOM 2507 C CA . LEU B 1 131 ? 8.719 -31.5 -8.68 1 76.75 131 LEU B CA 1
ATOM 2508 C C . LEU B 1 131 ? 7.855 -32.719 -8.945 1 76.75 131 LEU B C 1
ATOM 2510 O O . LEU B 1 131 ? 8.383 -33.812 -9.211 1 76.75 131 LEU B O 1
ATOM 2514 N N . THR B 1 132 ? 6.609 -32.594 -8.953 1 75.88 132 THR B N 1
ATOM 2515 C CA . THR B 1 132 ? 5.691 -33.688 -9.211 1 75.88 132 THR B CA 1
ATOM 2516 C C . THR B 1 132 ? 5.812 -34.156 -10.656 1 75.88 132 THR B C 1
ATOM 2518 O O . THR B 1 132 ? 5.852 -35.375 -10.922 1 75.88 132 THR B O 1
ATOM 2521 N N . ALA B 1 133 ? 5.875 -33.281 -11.609 1 74.56 133 ALA B N 1
ATOM 2522 C CA . ALA B 1 133 ? 6.027 -33.625 -13.023 1 74.56 133 ALA B CA 1
ATOM 2523 C C . ALA B 1 133 ? 7.328 -34.375 -13.258 1 74.56 133 ALA B C 1
ATOM 2525 O O . ALA B 1 133 ? 7.352 -35.344 -14.008 1 74.56 133 ALA B O 1
ATOM 2526 N N . GLU B 1 134 ? 8.391 -33.906 -12.57 1 74.44 134 GLU B N 1
ATOM 2527 C CA . GLU B 1 134 ? 9.68 -34.562 -12.703 1 74.44 134 GLU B CA 1
ATOM 2528 C C . GLU B 1 134 ? 9.633 -35.969 -12.117 1 74.44 134 GLU B C 1
ATOM 2530 O O . GLU B 1 134 ? 10.234 -36.906 -12.664 1 74.44 134 GLU B O 1
ATOM 2535 N N . LYS B 1 135 ? 8.938 -36.156 -11.086 1 75.62 135 LYS B N 1
ATOM 2536 C CA . LYS B 1 135 ? 8.773 -37.469 -10.484 1 75.62 135 LYS B CA 1
ATOM 2537 C C . LYS B 1 135 ? 8.031 -38.406 -11.422 1 75.62 135 LYS B C 1
ATOM 2539 O O . LYS B 1 135 ? 8.422 -39.562 -11.586 1 75.62 135 LYS B O 1
ATOM 2544 N N . VAL B 1 136 ? 7.02 -37.938 -12.102 1 74.12 136 VAL B N 1
ATOM 2545 C CA . VAL B 1 136 ? 6.238 -38.75 -13.023 1 74.12 136 VAL B CA 1
ATOM 2546 C C . VAL B 1 136 ? 7.102 -39.156 -14.211 1 74.12 136 VAL B C 1
ATOM 2548 O O . VAL B 1 136 ? 7.051 -40.312 -14.664 1 74.12 136 VAL B O 1
ATOM 2551 N N . LYS B 1 137 ? 7.875 -38.219 -14.766 1 71.44 137 LYS B N 1
ATOM 2552 C CA . LYS B 1 137 ? 8.789 -38.5 -15.867 1 71.44 137 LYS B CA 1
ATOM 2553 C C . LYS B 1 137 ? 9.789 -39.594 -15.477 1 71.44 137 LYS B C 1
ATOM 2555 O O . LYS B 1 137 ? 10.031 -40.531 -16.234 1 71.44 137 LYS B O 1
ATOM 2560 N N . LEU B 1 138 ? 10.352 -39.406 -14.266 1 72.25 138 LEU B N 1
ATOM 2561 C CA . LEU B 1 138 ? 11.328 -40.375 -13.773 1 72.25 138 LEU B CA 1
ATOM 2562 C C . LEU B 1 138 ? 10.688 -41.75 -13.555 1 72.25 138 LEU B C 1
ATOM 2564 O O . LEU B 1 138 ? 11.289 -42.781 -13.852 1 72.25 138 LEU B O 1
ATOM 2568 N N . ASP B 1 139 ? 9.461 -41.812 -13.164 1 68.25 139 ASP B N 1
ATOM 2569 C CA . ASP B 1 139 ? 8.734 -43.062 -12.977 1 68.25 139 ASP B CA 1
ATOM 2570 C C . ASP B 1 139 ? 8.469 -43.75 -14.312 1 68.25 139 ASP B C 1
ATOM 2572 O O . ASP B 1 139 ? 8.625 -44.969 -14.43 1 68.25 139 ASP B O 1
ATOM 2576 N N . THR B 1 140 ? 8.055 -43 -15.312 1 73.38 140 THR B N 1
ATOM 2577 C CA . THR B 1 140 ? 7.805 -43.562 -16.641 1 73.38 140 THR B CA 1
ATOM 2578 C C . THR B 1 140 ? 9.078 -44.125 -17.25 1 73.38 140 THR B C 1
ATOM 2580 O O . THR B 1 140 ? 9.055 -45.219 -17.844 1 73.38 140 THR B O 1
ATOM 2583 N N . GLN B 1 141 ? 10.195 -43.375 -17.078 1 68.81 141 GLN B N 1
ATOM 2584 C CA . GLN B 1 141 ? 11.484 -43.844 -17.562 1 68.81 141 GLN B CA 1
ATOM 2585 C C . GLN B 1 141 ? 11.883 -45.156 -16.875 1 68.81 141 GLN B C 1
ATOM 2587 O O . GLN B 1 141 ? 12.391 -46.062 -17.516 1 68.81 141 GLN B O 1
ATOM 2592 N N . PHE B 1 142 ? 11.617 -45.25 -15.648 1 67.44 142 PHE B N 1
ATOM 2593 C CA . PHE B 1 142 ? 11.922 -46.469 -14.883 1 67.44 142 PHE B CA 1
ATOM 2594 C C . PHE B 1 142 ? 11.102 -47.656 -15.375 1 67.44 142 PHE B C 1
ATOM 2596 O O . PHE B 1 142 ? 11.633 -48.75 -15.57 1 67.44 142 PHE B O 1
ATOM 2603 N N . LEU B 1 143 ? 9.859 -47.438 -15.609 1 70.5 143 LEU B N 1
ATOM 2604 C CA . LEU B 1 143 ? 8.977 -48.5 -16.094 1 70.5 143 LEU B CA 1
ATOM 2605 C C . LEU B 1 143 ? 9.43 -49 -17.469 1 70.5 143 LEU B C 1
ATOM 2607 O O . LEU B 1 143 ? 9.398 -50.188 -17.75 1 70.5 143 LEU B O 1
ATOM 2611 N N . LYS B 1 144 ? 9.859 -48.062 -18.391 1 70.25 144 LYS B N 1
ATOM 2612 C CA . LYS B 1 144 ? 10.375 -48.438 -19.703 1 70.25 144 LYS B CA 1
ATOM 2613 C C . LYS B 1 144 ? 11.633 -49.312 -19.562 1 70.25 144 LYS B C 1
ATOM 2615 O O . LYS B 1 144 ? 11.781 -50.312 -20.266 1 70.25 144 LYS B O 1
ATOM 2620 N N . MET B 1 145 ? 12.5 -48.875 -18.672 1 69.94 145 MET B N 1
ATOM 2621 C CA . MET B 1 145 ? 13.742 -49.625 -18.453 1 69.94 145 MET B CA 1
ATOM 2622 C C . MET B 1 145 ? 13.469 -51 -17.891 1 69.94 145 MET B C 1
ATOM 2624 O O . MET B 1 145 ? 14.125 -51.969 -18.25 1 69.94 145 MET B O 1
ATOM 2628 N N . GLU B 1 146 ? 12.461 -51.156 -17.062 1 65.5 146 GLU B N 1
ATOM 2629 C CA . GLU B 1 146 ? 12.062 -52.438 -16.5 1 65.5 146 GLU B CA 1
ATOM 2630 C C . GLU B 1 146 ? 11.484 -53.344 -17.578 1 65.5 146 GLU B C 1
ATOM 2632 O O . GLU B 1 146 ? 11.789 -54.531 -17.609 1 65.5 146 GLU B O 1
ATOM 2637 N N . ALA B 1 147 ? 10.711 -52.812 -18.422 1 66.69 147 ALA B N 1
ATOM 2638 C CA . ALA B 1 147 ? 10.125 -53.562 -19.531 1 66.69 147 ALA B CA 1
ATOM 2639 C C . ALA B 1 147 ? 11.203 -54.062 -20.484 1 66.69 147 ALA B C 1
ATOM 2641 O O . ALA B 1 147 ? 11.148 -55.219 -20.938 1 66.69 147 ALA B O 1
ATOM 2642 N N . GLU B 1 148 ? 12.172 -53.219 -20.797 1 68.88 148 GLU B N 1
ATOM 2643 C CA . GLU B 1 148 ? 13.281 -53.594 -21.656 1 68.88 148 GLU B CA 1
ATOM 2644 C C . GLU B 1 148 ? 14.109 -54.719 -21.031 1 68.88 148 GLU B C 1
ATOM 2646 O O . GLU B 1 148 ? 14.531 -55.656 -21.703 1 68.88 148 GLU B O 1
ATOM 2651 N N . LYS B 1 149 ? 14.297 -54.625 -19.688 1 65.25 149 LYS B N 1
ATOM 2652 C CA . LYS B 1 149 ? 15 -55.656 -18.938 1 65.25 149 LYS B CA 1
ATOM 2653 C C . LYS B 1 149 ? 14.242 -57 -18.984 1 65.25 149 LYS B C 1
ATOM 2655 O O . LYS B 1 149 ? 14.836 -58.031 -19.219 1 65.25 149 LYS B O 1
ATOM 2660 N N . GLU B 1 150 ? 12.922 -56.906 -18.859 1 64.69 150 GLU B N 1
ATOM 2661 C CA . GLU B 1 150 ? 12.086 -58.094 -18.891 1 64.69 150 GLU B CA 1
ATOM 2662 C C . GLU B 1 150 ? 12.109 -58.75 -20.266 1 64.69 150 GLU B C 1
ATOM 2664 O O . GLU B 1 150 ? 12.219 -59.969 -20.391 1 64.69 150 GLU B O 1
ATOM 2669 N N . LYS B 1 151 ? 12.055 -58 -21.359 1 65.88 151 LYS B N 1
ATOM 2670 C CA . LYS B 1 151 ? 12.141 -58.5 -22.719 1 65.88 151 LYS B CA 1
ATOM 2671 C C . LYS B 1 151 ? 13.484 -59.188 -22.984 1 65.88 151 LYS B C 1
ATOM 2673 O O . LYS B 1 151 ? 13.547 -60.219 -23.625 1 65.88 151 LYS B O 1
ATOM 2678 N N . ALA B 1 152 ? 14.461 -58.531 -22.422 1 61.72 152 ALA B N 1
ATOM 2679 C CA . ALA B 1 152 ? 15.805 -59.094 -22.578 1 61.72 152 ALA B CA 1
ATOM 2680 C C . ALA B 1 152 ? 15.93 -60.438 -21.844 1 61.72 152 ALA B C 1
ATOM 2682 O O . ALA B 1 152 ? 16.531 -61.375 -22.359 1 61.72 152 ALA B O 1
ATOM 2683 N N . PHE B 1 153 ? 15.242 -60.531 -20.734 1 61.66 153 PHE B N 1
ATOM 2684 C CA . PHE B 1 153 ? 15.273 -61.75 -19.938 1 61.66 153 PHE B CA 1
ATOM 2685 C C . PHE B 1 153 ? 14.477 -62.875 -20.609 1 61.66 153 PHE B C 1
ATOM 2687 O O . PHE B 1 153 ? 14.859 -64.062 -20.562 1 61.66 153 PHE B O 1
ATOM 2694 N N . GLN B 1 154 ? 13.344 -62.531 -21.281 1 63.25 154 GLN B N 1
ATOM 2695 C CA . GLN B 1 154 ? 12.508 -63.5 -21.969 1 63.25 154 GLN B CA 1
ATOM 2696 C C . GLN B 1 154 ? 13.211 -64.062 -23.203 1 63.25 154 GLN B C 1
ATOM 2698 O O . GLN B 1 154 ? 13.008 -65.25 -23.578 1 63.25 154 GLN B O 1
ATOM 2703 N N . LYS B 1 155 ? 13.992 -63.406 -23.859 1 62.28 155 LYS B N 1
ATOM 2704 C CA . LYS B 1 155 ? 14.734 -63.844 -25.047 1 62.28 155 LYS B CA 1
ATOM 2705 C C . LYS B 1 155 ? 15.93 -64.75 -24.641 1 62.28 155 LYS B C 1
ATOM 2707 O O . LYS B 1 155 ? 16.422 -65.5 -25.469 1 62.28 155 LYS B O 1
ATOM 2712 N N . LEU B 1 156 ? 16.078 -64.688 -23.406 1 62.84 156 LEU B N 1
ATOM 2713 C CA . LEU B 1 156 ? 17.234 -65.438 -22.906 1 62.84 156 LEU B CA 1
ATOM 2714 C C . LEU B 1 156 ? 17.016 -66.938 -23.047 1 62.84 156 LEU B C 1
ATOM 2716 O O . LEU B 1 156 ? 17.891 -67.625 -23.516 1 62.84 156 LEU B O 1
ATOM 2720 N N . PRO B 1 157 ? 15.82 -67.438 -22.672 1 60.94 157 PRO B N 1
ATOM 2721 C CA . PRO B 1 157 ? 15.641 -68.875 -22.844 1 60.94 157 PRO B CA 1
ATOM 2722 C C . PRO B 1 157 ? 15.633 -69.312 -24.312 1 60.94 157 PRO B C 1
ATOM 2724 O O . PRO B 1 157 ? 16.156 -70.375 -24.672 1 60.94 157 PRO B O 1
ATOM 2727 N N . GLU B 1 158 ? 15.07 -68.5 -25.172 1 57.88 158 GLU B N 1
ATOM 2728 C CA . GLU B 1 158 ? 15.086 -68.812 -26.609 1 57.88 158 GLU B CA 1
ATOM 2729 C C . GLU B 1 158 ? 16.516 -68.812 -27.156 1 57.88 158 GLU B C 1
ATOM 2731 O O . GLU B 1 158 ? 16.875 -69.688 -27.953 1 57.88 158 GLU B O 1
ATOM 2736 N N . MET B 1 159 ? 17.234 -67.938 -26.625 1 56.75 159 MET B N 1
ATOM 2737 C CA . MET B 1 159 ? 18.625 -67.875 -27.062 1 56.75 159 MET B CA 1
ATOM 2738 C C . MET B 1 159 ? 19.406 -69.125 -26.531 1 56.75 159 MET B C 1
ATOM 2740 O O . MET B 1 159 ? 20.25 -69.688 -27.234 1 56.75 159 MET B O 1
ATOM 2744 N N . GLN B 1 160 ? 19.031 -69.438 -25.375 1 56.81 160 GLN B N 1
ATOM 2745 C CA . GLN B 1 160 ? 19.625 -70.625 -24.781 1 56.81 160 GLN B CA 1
ATOM 2746 C C . GLN B 1 160 ? 19.219 -71.875 -25.547 1 56.81 160 GLN B C 1
ATOM 2748 O O . GLN B 1 160 ? 20.062 -72.75 -25.781 1 56.81 160 GLN B O 1
ATOM 2753 N N . GLN B 1 161 ? 18 -71.938 -26.031 1 58.62 161 GLN B N 1
ATOM 2754 C CA . GLN B 1 161 ? 17.531 -73.062 -26.828 1 58.62 161 GLN B CA 1
ATOM 2755 C C . GLN B 1 161 ? 18.234 -73.125 -28.188 1 58.62 161 GLN B C 1
ATOM 2757 O O . GLN B 1 161 ? 18.609 -74.188 -28.672 1 58.62 161 GLN B O 1
ATOM 2762 N N . TRP B 1 162 ? 18.391 -72.062 -28.719 1 55.41 162 TRP B N 1
ATOM 2763 C CA . TRP B 1 162 ? 19.078 -72 -30.016 1 55.41 162 TRP B CA 1
ATOM 2764 C C . TRP B 1 162 ? 20.531 -72.375 -29.859 1 55.41 162 TRP B C 1
ATOM 2766 O O . TRP B 1 162 ? 21.094 -73.062 -30.734 1 55.41 162 TRP B O 1
ATOM 2776 N N . ILE B 1 163 ? 21.078 -72.062 -28.797 1 57.09 163 ILE B N 1
ATOM 2777 C CA . ILE B 1 163 ? 22.453 -72.438 -28.5 1 57.09 163 ILE B CA 1
ATOM 2778 C C . ILE B 1 163 ? 22.531 -73.938 -28.266 1 57.09 163 ILE B C 1
ATOM 2780 O O . ILE B 1 163 ? 23.438 -74.562 -28.766 1 57.09 163 ILE B O 1
ATOM 2784 N N . LEU B 1 164 ? 21.531 -74.5 -27.766 1 59.09 164 LEU B N 1
ATOM 2785 C CA . LEU B 1 164 ? 21.5 -75.938 -27.516 1 59.09 164 LEU B CA 1
ATOM 2786 C C . LEU B 1 164 ? 21.297 -76.75 -28.797 1 59.09 164 LEU B C 1
ATOM 2788 O O . LEU B 1 164 ? 21.938 -77.75 -29.031 1 59.09 164 LEU B O 1
ATOM 2792 N N . ILE B 1 165 ? 20.469 -76.25 -29.641 1 56.75 165 ILE B N 1
ATOM 2793 C CA . ILE B 1 165 ? 20.234 -76.875 -30.922 1 56.75 165 ILE B CA 1
ATOM 2794 C C . ILE B 1 165 ? 21.484 -76.75 -31.797 1 56.75 165 ILE B C 1
ATOM 2796 O O . ILE B 1 165 ? 21.875 -77.75 -32.438 1 56.75 165 ILE B O 1
ATOM 2800 N N . ALA B 1 166 ? 22.094 -75.688 -31.656 1 53.94 166 ALA B N 1
ATOM 2801 C CA . ALA B 1 166 ? 23.312 -75.5 -32.438 1 53.94 166 ALA B CA 1
ATOM 2802 C C . ALA B 1 166 ? 24.438 -76.375 -31.922 1 53.94 166 ALA B C 1
ATOM 2804 O O . ALA B 1 166 ? 25.172 -77 -32.719 1 53.94 166 ALA B O 1
ATOM 2805 N N . LEU B 1 167 ? 24.438 -76.625 -30.734 1 56.91 167 LEU B N 1
ATOM 2806 C CA . LEU B 1 167 ? 25.422 -77.5 -30.109 1 56.91 167 LEU B CA 1
ATOM 2807 C C . LEU B 1 167 ? 25.125 -78.938 -30.422 1 56.91 167 LEU B C 1
ATOM 2809 O O . LEU B 1 167 ? 26.031 -79.75 -30.688 1 56.91 167 LEU B O 1
ATOM 2813 N N . SER B 1 168 ? 23.891 -79.25 -30.547 1 55.62 168 SER B N 1
ATOM 2814 C CA . SER B 1 168 ? 23.469 -80.625 -30.844 1 55.62 168 SER B CA 1
ATOM 2815 C C . SER B 1 168 ? 23.688 -80.938 -32.312 1 55.62 168 SER B C 1
ATOM 2817 O O . SER B 1 168 ? 24.047 -82.062 -32.656 1 55.62 168 SER B O 1
ATOM 2819 N N . CYS B 1 169 ? 23.469 -80 -33.094 1 52.19 169 CYS B N 1
ATOM 2820 C CA . CYS B 1 169 ? 23.703 -80.188 -34.5 1 52.19 169 CYS B CA 1
ATOM 2821 C C . CYS B 1 169 ? 25.188 -80.375 -34.812 1 52.19 169 CYS B C 1
ATOM 2823 O O . CYS B 1 169 ? 25.594 -81.125 -35.656 1 52.19 169 CYS B O 1
ATOM 2825 N N . ASN B 1 170 ? 25.953 -79.688 -34.094 1 52.22 170 ASN B N 1
ATOM 2826 C CA . ASN B 1 170 ? 27.406 -79.812 -34.219 1 52.22 170 ASN B CA 1
ATOM 2827 C C . ASN B 1 170 ? 27.891 -81.188 -33.719 1 52.22 170 ASN B C 1
ATOM 2829 O O . ASN B 1 170 ? 28.781 -81.812 -34.312 1 52.22 170 ASN B O 1
ATOM 2833 N N . VAL B 1 171 ? 27.219 -81.688 -32.781 1 52.62 171 VAL B N 1
ATOM 2834 C CA . VAL B 1 171 ? 27.578 -82.938 -32.25 1 52.62 171 VAL B CA 1
ATOM 2835 C C . VAL B 1 171 ? 27.156 -84.062 -33.219 1 52.62 171 VAL B C 1
ATOM 2837 O O . VAL B 1 171 ? 27.891 -85 -33.438 1 52.62 171 VAL B O 1
ATOM 2840 N N . THR B 1 172 ? 26.109 -83.812 -33.844 1 51.66 172 THR B N 1
ATOM 2841 C CA . THR B 1 172 ? 25.656 -84.812 -34.812 1 51.66 172 THR B CA 1
ATOM 2842 C C . THR B 1 172 ? 26.516 -84.75 -36.094 1 51.66 172 THR B C 1
ATOM 2844 O O . THR B 1 172 ? 26.812 -85.812 -36.656 1 51.66 172 THR B O 1
ATOM 2847 N N . LEU B 1 173 ? 26.922 -83.688 -36.438 1 50.88 173 LEU B N 1
ATOM 2848 C CA . LEU B 1 173 ? 27.797 -83.562 -37.625 1 50.88 173 LEU B CA 1
ATOM 2849 C C . LEU B 1 173 ? 29.172 -84.188 -37.344 1 50.88 173 LEU B C 1
ATOM 2851 O O . LEU B 1 173 ? 29.734 -84.875 -38.219 1 50.88 173 LEU B O 1
ATOM 2855 N N . VAL B 1 174 ? 29.562 -84.062 -36.156 1 54.03 174 VAL B N 1
ATOM 2856 C CA . VAL B 1 174 ? 30.844 -84.688 -35.781 1 54.03 174 VAL B CA 1
ATOM 2857 C C . VAL B 1 174 ? 30.734 -86.188 -35.656 1 54.03 174 VAL B C 1
ATOM 2859 O O . VAL B 1 174 ? 31.656 -86.875 -36 1 54.03 174 VAL B O 1
ATOM 2862 N N . ALA B 1 175 ? 29.516 -86.562 -35.344 1 56.38 175 ALA B N 1
ATOM 2863 C CA . ALA B 1 175 ? 29.312 -88 -35.156 1 56.38 175 ALA B CA 1
ATOM 2864 C C . ALA B 1 175 ? 29.078 -88.625 -36.5 1 56.38 175 ALA B C 1
ATOM 2866 O O . ALA B 1 175 ? 29.453 -89.812 -36.688 1 56.38 175 ALA B O 1
ATOM 2867 N N . VAL B 1 176 ? 28.594 -87.938 -37.406 1 53.81 176 VAL B N 1
ATOM 2868 C CA . VAL B 1 176 ? 28.234 -88.562 -38.688 1 53.81 176 VAL B CA 1
ATOM 2869 C C . VAL B 1 176 ? 29.422 -88.438 -39.656 1 53.81 176 VAL B C 1
ATOM 2871 O O . VAL B 1 176 ? 29.562 -89.25 -40.562 1 53.81 176 VAL B O 1
ATOM 2874 N N . LEU B 1 177 ? 30.297 -87.625 -39.406 1 54.03 177 LEU B N 1
ATOM 2875 C CA . LEU B 1 177 ? 31.453 -87.375 -40.281 1 54.03 177 LEU B CA 1
ATOM 2876 C C . LEU B 1 177 ? 32.281 -88.688 -40.344 1 54.03 177 LEU B C 1
ATOM 2878 O O . LEU B 1 177 ? 32.719 -89.062 -41.438 1 54.03 177 LEU B O 1
ATOM 2882 N N . PRO B 1 178 ? 32.5 -89.25 -39.25 1 57.09 178 PRO B N 1
ATOM 2883 C CA . PRO B 1 178 ? 33.281 -90.5 -39.406 1 57.09 178 PRO B CA 1
ATOM 2884 C C . PRO B 1 178 ? 32.531 -91.562 -40.219 1 57.09 178 PRO B C 1
ATOM 2886 O O . PRO B 1 178 ? 33.156 -92.312 -40.969 1 57.09 178 PRO B O 1
ATOM 2889 N N . TYR B 1 179 ? 31.328 -91.562 -40.156 1 54.06 179 TYR B N 1
ATOM 2890 C CA . TYR B 1 179 ? 30.547 -92.625 -40.875 1 54.06 179 TYR B CA 1
ATOM 2891 C C . TYR B 1 179 ? 30.484 -92.312 -42.344 1 54.06 179 TYR B C 1
ATOM 2893 O O . TYR B 1 179 ? 30.547 -93.25 -43.188 1 54.06 179 TYR B O 1
ATOM 2901 N N . VAL B 1 180 ? 30.438 -91.188 -42.75 1 52.75 180 VAL B N 1
ATOM 2902 C CA . VAL B 1 180 ? 30.453 -90.812 -44.156 1 52.75 180 VAL B CA 1
ATOM 2903 C C . VAL B 1 180 ? 31.828 -91.062 -44.75 1 52.75 180 VAL B C 1
ATOM 2905 O O . VAL B 1 180 ? 31.953 -91.562 -45.875 1 52.75 180 VAL B O 1
ATOM 2908 N N . ILE B 1 181 ? 32.844 -90.938 -43.969 1 54.59 181 ILE B N 1
ATOM 2909 C CA . ILE B 1 181 ? 34.188 -91.188 -44.406 1 54.59 181 ILE B CA 1
ATOM 2910 C C . ILE B 1 181 ? 34.375 -92.688 -44.562 1 54.59 181 ILE B C 1
ATOM 2912 O O . ILE B 1 181 ? 34.969 -93.188 -45.531 1 54.59 181 ILE B O 1
ATOM 2916 N N . ALA B 1 182 ? 33.719 -93.438 -43.781 1 57.66 182 ALA B N 1
ATOM 2917 C CA . ALA B 1 182 ? 33.844 -94.938 -43.812 1 57.66 182 ALA B CA 1
ATOM 2918 C C . ALA B 1 182 ? 33.094 -95.5 -45 1 57.66 182 ALA B C 1
ATOM 2920 O O . ALA B 1 182 ? 33.562 -96.438 -45.625 1 57.66 182 ALA B O 1
ATOM 2921 N N . LEU B 1 183 ? 32.062 -94.938 -45.344 1 52 183 LEU B N 1
ATOM 2922 C CA . LEU B 1 183 ? 31.297 -95.438 -46.469 1 52 183 LEU B CA 1
ATOM 2923 C C . LEU B 1 183 ? 31.984 -95.125 -47.812 1 52 183 LEU B C 1
ATOM 2925 O O . LEU B 1 183 ? 31.938 -95.875 -48.75 1 52 183 LEU B O 1
ATOM 2929 N N . ASN B 1 184 ? 32.656 -94.125 -47.875 1 52.19 184 ASN B N 1
ATOM 2930 C CA . ASN B 1 184 ? 33.406 -93.75 -49.094 1 52.19 184 ASN B CA 1
ATOM 2931 C C . ASN B 1 184 ? 34.625 -94.688 -49.25 1 52.19 184 ASN B C 1
ATOM 2933 O O . ASN B 1 184 ? 35.094 -94.875 -50.375 1 52.19 184 ASN B O 1
ATOM 2937 N N . ILE B 1 185 ? 35.125 -95.188 -48.188 1 52.28 185 ILE B N 1
ATOM 2938 C CA . ILE B 1 185 ? 36.25 -96.062 -48.281 1 52.28 185 ILE B CA 1
ATOM 2939 C C . ILE B 1 185 ? 35.812 -97.438 -48.781 1 52.28 185 ILE B C 1
ATOM 2941 O O . ILE B 1 185 ? 36.531 -98.125 -49.5 1 52.28 185 ILE B O 1
ATOM 2945 N N . ILE B 1 186 ? 34.594 -97.812 -48.469 1 48.53 186 ILE B N 1
ATOM 2946 C CA . ILE B 1 186 ? 34.156 -99.125 -48.844 1 48.53 186 ILE B CA 1
ATOM 2947 C C . ILE B 1 186 ? 33.688 -99.125 -50.312 1 48.53 186 ILE B C 1
ATOM 2949 O O . ILE B 1 186 ? 33.875 -100.125 -51 1 48.53 186 ILE B O 1
ATOM 2953 N N . MET B 1 187 ? 33.344 -98.062 -50.812 1 33.72 187 MET B N 1
ATOM 2954 C CA . MET B 1 187 ? 33.094 -98.188 -52.25 1 33.72 187 MET B CA 1
ATOM 2955 C C . MET B 1 187 ? 34.375 -98 -53.062 1 33.72 187 MET B C 1
ATOM 2957 O O . MET B 1 187 ? 34.594 -98.625 -54.094 1 33.72 187 MET B O 1
#